Protein AF-A0AAE1BUC8-F1 (afdb_monomer)

Solvent-accessible surface area (backbone atoms only — not comparable to full-atom values): 13569 Å² total; per-residue (Å²): 136,86,86,88,78,87,93,82,83,80,96,72,78,77,72,65,65,61,61,54,61,55,56,51,60,57,50,59,60,53,58,65,65,61,69,76,76,76,84,82,84,85,85,81,91,79,94,72,100,60,81,55,69,64,56,48,54,49,51,48,52,53,46,51,54,52,49,53,50,54,49,47,56,50,49,57,51,50,52,52,52,49,54,50,50,50,52,49,54,69,72,42,77,70,52,66,65,56,50,48,52,53,50,51,52,50,51,48,52,51,52,48,53,53,49,52,50,50,52,56,50,49,54,54,48,52,56,50,52,52,54,52,52,54,50,50,53,53,46,54,52,50,49,52,54,63,75,49,67,87,52,88,71,51,76,65,56,53,49,50,56,51,48,54,53,49,52,54,50,52,59,64,54,42,56,63,51,50,54,56,47,59,74,70,50,90,71,82,76,53,100,88,55,74,75,82,84,70,73,70,85,71,58,74,69,71,72,38,91,64,43,68,61,54,61,60,62,67,79,106

Structure (mmCIF, N/CA/C/O backbone):
data_AF-A0AAE1BUC8-F1
#
_entry.id   AF-A0AAE1BUC8-F1
#
loop_
_atom_site.group_PDB
_atom_site.id
_atom_site.type_symbol
_atom_site.label_atom_id
_atom_site.label_alt_id
_atom_site.label_comp_id
_atom_site.label_asym_id
_atom_site.label_entity_id
_atom_site.label_seq_id
_atom_site.pdbx_PDB_ins_code
_atom_site.Cartn_x
_atom_site.Cartn_y
_atom_site.Cartn_z
_atom_site.occupancy
_atom_site.B_iso_or_equiv
_atom_site.auth_seq_id
_atom_site.auth_comp_id
_atom_site.auth_asym_id
_atom_site.auth_atom_id
_atom_site.pdbx_PDB_model_num
ATOM 1 N N . MET A 1 1 ? 17.955 25.504 19.860 1.00 40.91 1 MET A N 1
ATOM 2 C CA . MET A 1 1 ? 16.797 25.144 19.012 1.00 40.91 1 MET A CA 1
ATOM 3 C C . MET A 1 1 ? 16.832 26.000 17.751 1.00 40.91 1 MET A C 1
ATOM 5 O O . MET A 1 1 ? 16.567 27.192 17.862 1.00 40.91 1 MET A O 1
ATOM 9 N N . PRO A 1 2 ? 17.218 25.473 16.580 1.00 41.69 2 PRO A N 1
ATOM 10 C CA . PRO A 1 2 ? 17.136 26.228 15.336 1.00 41.69 2 PRO A CA 1
ATOM 11 C C . PRO A 1 2 ? 15.716 26.145 14.756 1.00 41.69 2 PRO A C 1
ATOM 13 O O . PRO A 1 2 ? 15.197 25.056 14.523 1.00 41.69 2 PRO A O 1
ATOM 16 N N . ARG A 1 3 ? 15.100 27.312 14.532 1.00 38.84 3 ARG A N 1
ATOM 17 C CA . ARG A 1 3 ? 13.850 27.494 13.777 1.00 38.84 3 ARG A CA 1
ATOM 18 C C . ARG A 1 3 ? 14.102 27.122 12.316 1.00 38.84 3 ARG A C 1
ATOM 20 O O . ARG A 1 3 ? 14.943 27.740 11.673 1.00 38.84 3 ARG A O 1
ATOM 27 N N . TRP A 1 4 ? 13.375 26.139 11.797 1.00 39.66 4 TRP A N 1
ATOM 28 C CA . TRP A 1 4 ? 13.292 25.882 10.361 1.00 39.66 4 TRP A CA 1
ATOM 29 C C . TRP A 1 4 ? 12.036 26.572 9.837 1.00 39.66 4 TRP A C 1
ATOM 31 O O . TRP A 1 4 ? 10.921 26.096 10.022 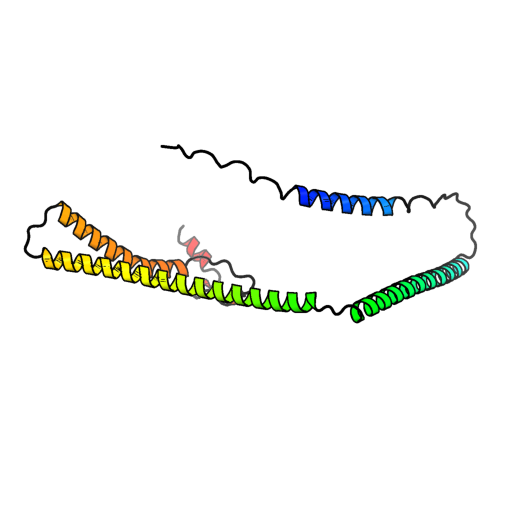1.00 39.66 4 TRP A O 1
ATOM 41 N N . SER A 1 5 ? 12.221 27.735 9.225 1.00 44.84 5 SER A N 1
ATOM 42 C CA . SER A 1 5 ? 11.195 28.419 8.444 1.00 44.84 5 SER A CA 1
ATOM 43 C C . SER A 1 5 ? 11.839 28.992 7.189 1.00 44.84 5 SER A C 1
ATOM 45 O O . SER A 1 5 ? 12.957 29.493 7.261 1.00 44.84 5 SER A O 1
ATOM 47 N N . SER A 1 6 ? 11.088 28.917 6.088 1.00 46.00 6 SER A N 1
ATOM 48 C CA . SER A 1 6 ? 11.308 29.506 4.760 1.00 46.00 6 SER A CA 1
ATOM 49 C C . SER A 1 6 ? 12.419 28.915 3.885 1.00 46.00 6 SER A C 1
ATOM 51 O O . SER A 1 6 ? 13.484 29.499 3.725 1.00 46.00 6 SER A O 1
ATOM 53 N N . LEU A 1 7 ? 12.080 27.829 3.190 1.00 42.09 7 LEU A N 1
ATOM 54 C CA . LEU A 1 7 ? 12.540 27.577 1.821 1.00 42.09 7 LEU A CA 1
ATOM 55 C C . LEU A 1 7 ? 11.320 27.216 0.973 1.00 42.09 7 LEU A C 1
ATOM 57 O O . LEU A 1 7 ? 11.039 26.053 0.710 1.00 42.09 7 LEU A O 1
ATOM 61 N N . TRP A 1 8 ? 10.556 28.235 0.591 1.00 44.81 8 TRP A N 1
ATOM 62 C CA . TRP A 1 8 ? 9.595 28.124 -0.500 1.00 44.81 8 TRP A CA 1
ATOM 63 C C . TRP A 1 8 ? 9.555 29.458 -1.230 1.00 44.81 8 TRP A C 1
ATOM 65 O O . TRP A 1 8 ? 8.716 30.307 -0.958 1.00 44.81 8 TRP A O 1
ATOM 75 N N . THR A 1 9 ? 10.510 29.655 -2.134 1.00 51.62 9 THR A N 1
ATOM 76 C CA . THR A 1 9 ? 10.363 30.604 -3.233 1.00 51.62 9 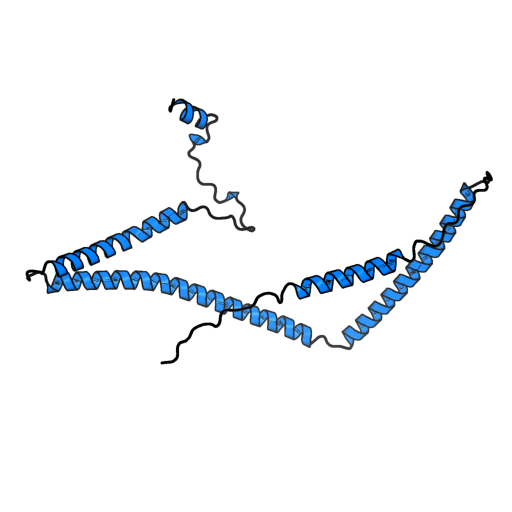THR A CA 1
ATOM 77 C C . THR A 1 9 ? 11.126 30.106 -4.457 1.00 51.62 9 THR A C 1
ATOM 79 O O . THR A 1 9 ? 12.336 29.906 -4.445 1.00 51.62 9 THR A O 1
ATOM 82 N N . ASN A 1 10 ? 10.355 29.998 -5.536 1.00 47.84 10 ASN A N 1
ATOM 83 C CA . ASN A 1 10 ? 10.761 30.233 -6.914 1.00 47.84 10 ASN A CA 1
ATOM 84 C C . ASN A 1 10 ? 11.437 29.098 -7.704 1.00 47.84 10 ASN A C 1
ATOM 86 O O . ASN A 1 10 ? 12.519 29.261 -8.258 1.00 47.84 10 ASN A O 1
ATOM 90 N N . SER A 1 11 ? 10.715 27.992 -7.890 1.00 44.81 11 SER A N 1
ATOM 91 C CA . SER A 1 11 ? 10.814 27.158 -9.100 1.00 44.81 11 SER A CA 1
ATOM 92 C C . SER A 1 11 ? 9.740 27.571 -10.115 1.00 44.81 11 SER A C 1
ATOM 94 O O . SER A 1 11 ? 8.934 26.767 -10.577 1.00 44.81 11 SER A O 1
ATOM 96 N N . GLY A 1 12 ? 9.696 28.864 -10.432 1.00 45.84 12 GLY A N 1
ATOM 97 C CA . GLY A 1 12 ? 8.870 29.416 -11.493 1.00 45.84 12 GLY A CA 1
ATOM 98 C C . GLY A 1 12 ? 9.753 29.827 -12.662 1.00 45.84 12 GLY A C 1
ATOM 99 O O . GLY A 1 12 ? 10.593 30.705 -12.516 1.00 45.84 12 GLY A O 1
ATOM 100 N N . ASN A 1 13 ? 9.494 29.241 -13.827 1.00 51.69 13 ASN A N 1
ATOM 101 C CA . ASN A 1 13 ? 9.875 29.767 -15.138 1.00 51.69 13 ASN A CA 1
ATOM 102 C C . ASN A 1 13 ? 11.242 29.384 -15.746 1.00 51.69 13 ASN A C 1
ATOM 104 O O . ASN A 1 13 ? 12.051 30.230 -16.109 1.00 51.69 13 ASN A O 1
ATOM 108 N N . VAL A 1 14 ? 11.450 28.084 -15.990 1.00 48.53 14 VAL A N 1
ATOM 109 C CA . VAL A 1 14 ? 12.435 27.600 -16.991 1.00 48.53 14 VAL A CA 1
ATOM 110 C C . VAL A 1 14 ? 11.752 27.114 -18.285 1.00 48.53 14 VAL A C 1
ATOM 112 O O . VAL A 1 14 ? 12.404 26.924 -19.308 1.00 48.53 14 VAL A O 1
ATOM 115 N N . PHE A 1 15 ? 10.421 26.983 -18.298 1.00 37.78 15 PHE A N 1
ATOM 116 C CA . PHE A 1 15 ? 9.688 26.435 -19.447 1.00 37.78 15 PHE A CA 1
ATOM 117 C C . PHE A 1 15 ? 9.291 27.480 -20.508 1.00 37.78 15 PHE A C 1
ATOM 119 O O . PHE A 1 15 ? 9.023 27.127 -21.655 1.00 37.78 15 PHE A O 1
ATOM 126 N N . GLU A 1 16 ? 9.317 28.774 -20.177 1.00 40.94 16 GLU A N 1
ATOM 127 C CA . GLU A 1 16 ? 8.886 29.841 -21.094 1.00 40.94 16 GLU A CA 1
ATOM 128 C C . GLU A 1 16 ? 10.012 30.342 -22.025 1.00 40.94 16 GLU A C 1
ATOM 130 O O . GLU A 1 16 ? 9.757 30.808 -23.137 1.00 40.94 16 GLU A O 1
ATOM 135 N N . VAL A 1 17 ? 11.281 30.132 -21.651 1.00 47.66 17 VAL A N 1
ATOM 136 C CA . VAL A 1 17 ? 12.454 30.512 -22.469 1.00 47.66 17 VAL A CA 1
ATOM 137 C C . VAL A 1 17 ? 12.662 29.552 -23.657 1.00 47.66 17 VAL A C 1
ATOM 139 O O . VAL A 1 17 ? 13.183 29.942 -24.704 1.00 47.66 17 VAL A O 1
ATOM 142 N N . GLY A 1 18 ? 12.192 28.303 -23.546 1.00 42.22 18 GLY A N 1
ATOM 143 C CA . GLY A 1 18 ? 12.296 27.297 -24.611 1.00 42.22 18 GLY A CA 1
ATOM 144 C C . GLY A 1 18 ? 11.356 27.550 -25.795 1.00 42.22 18 GLY A C 1
ATOM 145 O O . GLY A 1 18 ? 11.743 27.354 -26.949 1.00 42.22 18 GLY A O 1
ATOM 146 N N . MET A 1 19 ? 10.144 28.054 -25.538 1.00 44.78 19 MET A N 1
ATOM 147 C CA . MET A 1 19 ? 9.162 28.329 -26.596 1.00 44.78 19 MET A CA 1
ATOM 148 C C . MET A 1 19 ? 9.423 29.631 -27.364 1.00 44.78 19 MET A C 1
ATOM 150 O O . MET A 1 19 ? 8.993 29.749 -28.515 1.00 44.78 19 MET A O 1
ATOM 154 N N . MET A 1 20 ? 10.151 30.594 -26.789 1.00 47.34 20 MET A N 1
ATOM 155 C CA . MET A 1 20 ? 10.514 31.822 -27.509 1.00 47.34 20 MET A CA 1
ATOM 156 C C . MET A 1 20 ? 11.634 31.602 -28.538 1.00 47.34 20 MET A C 1
ATOM 158 O O . MET A 1 20 ? 11.593 32.186 -29.619 1.00 47.34 20 MET A O 1
ATOM 162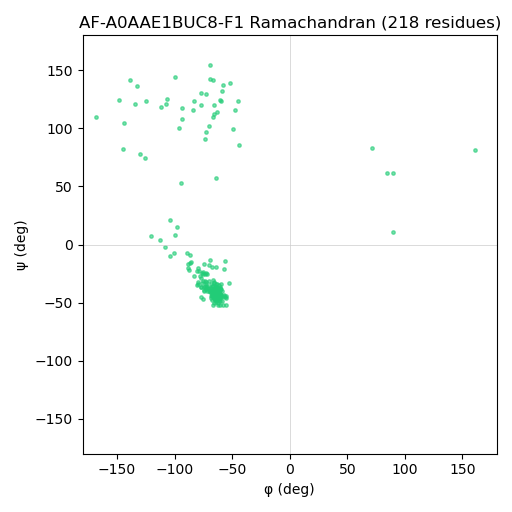 N N . ARG A 1 21 ? 12.558 30.664 -28.295 1.00 51.31 21 ARG A N 1
ATOM 163 C CA . ARG A 1 21 ? 13.672 30.363 -29.216 1.00 51.31 21 ARG A CA 1
ATOM 164 C C . ARG A 1 21 ? 13.263 29.627 -30.496 1.00 51.31 21 ARG A C 1
ATOM 166 O O . ARG A 1 21 ? 13.942 29.746 -31.514 1.00 51.31 21 ARG A O 1
ATOM 173 N N . GLN A 1 22 ? 12.141 28.904 -30.485 1.00 48.97 22 GLN A N 1
ATOM 174 C CA . GLN A 1 22 ? 11.623 28.252 -31.696 1.00 48.97 22 GLN A CA 1
ATOM 175 C C . GLN A 1 22 ? 10.793 29.196 -32.581 1.00 48.97 22 GLN A C 1
ATOM 177 O O . GLN A 1 22 ? 10.777 29.041 -33.804 1.00 48.97 22 GLN A O 1
ATOM 182 N N . LYS A 1 23 ? 10.162 30.224 -31.997 1.00 48.75 23 LYS A N 1
ATOM 183 C CA . LYS A 1 23 ? 9.401 31.231 -32.757 1.00 48.75 23 LYS A CA 1
ATOM 184 C C . LYS A 1 23 ? 10.313 32.196 -33.524 1.00 48.75 23 LYS A C 1
ATOM 186 O O . LYS A 1 23 ? 9.952 32.609 -34.625 1.00 48.75 23 LYS A O 1
ATOM 191 N N . GLU A 1 24 ? 11.509 32.492 -33.015 1.00 49.09 24 GLU A N 1
ATOM 192 C CA . GLU A 1 24 ? 12.494 33.332 -33.718 1.00 49.09 24 GLU A CA 1
ATOM 193 C C . GLU A 1 24 ? 13.133 32.614 -34.919 1.00 49.09 24 GLU A C 1
ATOM 195 O O . GLU A 1 24 ? 13.226 33.192 -36.004 1.00 49.09 24 GLU A O 1
ATOM 200 N N . ALA A 1 25 ? 13.455 31.321 -34.797 1.00 52.25 25 ALA A N 1
ATOM 201 C CA . ALA A 1 25 ? 14.013 30.533 -35.901 1.00 52.25 25 ALA A CA 1
ATOM 202 C C . ALA A 1 25 ? 13.021 30.337 -37.068 1.00 52.25 25 ALA A C 1
ATOM 204 O O . ALA A 1 25 ? 13.418 30.329 -38.236 1.00 52.25 25 ALA A O 1
ATOM 205 N N . ALA A 1 26 ? 11.719 30.236 -36.777 1.00 53.34 26 ALA A N 1
ATOM 206 C CA . ALA A 1 26 ? 10.674 30.176 -37.801 1.00 53.34 26 ALA A CA 1
ATOM 207 C C . ALA A 1 26 ? 10.426 31.534 -38.492 1.00 53.34 26 ALA A C 1
ATOM 209 O O . ALA A 1 26 ? 9.986 31.567 -39.644 1.00 53.34 26 ALA A O 1
ATOM 210 N N . LYS A 1 27 ? 10.730 32.656 -37.821 1.00 50.62 27 LYS A N 1
ATOM 211 C CA . LYS A 1 27 ? 10.557 34.012 -38.367 1.00 50.62 27 LYS A CA 1
ATOM 212 C C . LYS A 1 27 ? 11.707 34.414 -39.299 1.00 50.62 27 LYS A C 1
ATOM 214 O O . LYS A 1 27 ? 11.451 35.025 -40.331 1.00 50.62 27 LYS A O 1
ATOM 219 N N . VAL A 1 28 ? 12.933 33.965 -39.010 1.00 51.88 28 VAL A N 1
ATOM 220 C CA . VAL A 1 28 ? 14.117 34.176 -39.871 1.00 51.88 28 VAL A CA 1
ATOM 221 C C . VAL A 1 28 ? 14.046 33.367 -41.176 1.00 51.88 28 VAL A C 1
ATOM 223 O O . VAL A 1 28 ? 14.506 33.831 -42.217 1.00 51.88 28 VAL A O 1
ATOM 226 N N . LYS A 1 29 ? 13.410 32.185 -41.173 1.00 47.44 29 LYS A N 1
ATOM 227 C CA . LYS A 1 29 ? 13.236 31.388 -42.403 1.00 47.44 29 LYS A CA 1
ATOM 228 C C . LYS A 1 29 ? 12.132 31.913 -43.329 1.00 47.44 29 LYS A C 1
ATOM 230 O O . LYS A 1 29 ? 12.263 31.755 -44.535 1.00 47.44 29 LYS A O 1
ATOM 235 N N . LYS A 1 30 ? 11.089 32.566 -42.797 1.00 47.94 30 LYS A N 1
ATOM 236 C CA . LYS A 1 30 ? 10.025 33.191 -43.612 1.00 47.94 30 LYS A CA 1
ATOM 237 C C . LYS A 1 30 ? 10.462 34.517 -44.245 1.00 47.94 30 LYS A C 1
ATOM 239 O O . LYS A 1 30 ? 10.139 34.755 -45.403 1.00 47.94 30 LYS A O 1
ATOM 244 N N . SER A 1 31 ? 11.266 35.327 -43.551 1.00 47.09 31 SER A N 1
ATOM 245 C CA . SER A 1 31 ? 11.726 36.617 -44.090 1.00 47.09 31 SER A CA 1
ATOM 246 C C . SER A 1 31 ? 12.760 36.488 -45.214 1.00 47.09 31 SER A C 1
ATOM 248 O O . SER A 1 31 ? 12.841 37.367 -46.066 1.00 47.09 31 SER A O 1
ATOM 250 N N . SER A 1 32 ? 13.527 35.394 -45.271 1.00 42.81 32 SER A N 1
ATOM 251 C CA . SER A 1 32 ? 14.525 35.198 -46.333 1.00 42.81 32 SER A CA 1
ATOM 252 C C . SER A 1 32 ? 13.908 34.756 -47.669 1.00 42.81 32 SER A C 1
ATOM 254 O O . SER A 1 32 ? 14.455 35.076 -48.722 1.00 42.81 32 SER A O 1
ATOM 256 N N . THR A 1 33 ? 12.751 34.082 -47.658 1.00 44.28 33 THR A N 1
ATOM 257 C CA . THR A 1 33 ? 12.065 33.637 -48.889 1.00 44.28 33 THR A CA 1
ATOM 258 C C . THR A 1 33 ? 11.110 34.689 -49.469 1.00 44.28 33 THR A C 1
ATOM 260 O O . THR A 1 33 ? 10.798 34.636 -50.657 1.00 44.28 33 THR A O 1
ATOM 263 N N . GLU A 1 34 ? 10.668 35.666 -48.669 1.00 41.28 34 GLU A N 1
ATOM 264 C CA . GLU A 1 34 ? 9.766 36.744 -49.113 1.00 41.28 34 GLU A CA 1
ATOM 265 C C . GLU A 1 34 ? 10.477 37.884 -49.863 1.00 41.28 34 GLU A C 1
ATOM 267 O O . GLU A 1 34 ? 9.853 38.558 -50.681 1.00 41.28 34 GLU A O 1
ATOM 272 N N . VAL A 1 35 ? 11.785 38.079 -49.659 1.00 45.09 35 VAL A N 1
ATOM 273 C CA . VAL A 1 35 ? 12.531 39.195 -50.277 1.00 45.09 35 VAL A CA 1
ATOM 274 C C . VAL A 1 35 ? 12.913 38.922 -51.742 1.00 45.09 35 VAL A C 1
ATOM 276 O O . VAL A 1 35 ? 13.113 39.858 -52.510 1.00 45.09 35 VAL A O 1
ATOM 279 N N . VAL A 1 36 ? 12.933 37.663 -52.189 1.00 46.22 36 VAL A N 1
ATOM 280 C CA . VAL A 1 36 ? 13.389 37.305 -53.552 1.00 46.22 36 VAL A CA 1
ATOM 281 C C . VAL A 1 36 ? 12.260 37.328 -54.601 1.00 46.22 36 VAL A C 1
ATOM 283 O O . VAL A 1 36 ? 12.525 37.263 -55.796 1.00 46.22 36 VAL A O 1
ATOM 286 N N . LYS A 1 37 ? 10.992 37.503 -54.203 1.00 41.47 37 LYS A N 1
ATOM 287 C CA . LYS A 1 37 ? 9.839 37.467 -55.130 1.00 41.47 37 LYS A CA 1
ATOM 288 C C . LYS A 1 37 ? 9.284 38.827 -55.573 1.00 41.47 37 LYS A C 1
ATOM 290 O O . LYS A 1 37 ? 8.244 38.848 -56.223 1.00 41.47 37 LYS A O 1
ATOM 295 N N . LYS A 1 38 ? 9.942 39.953 -55.262 1.00 44.59 38 LYS A N 1
ATOM 296 C CA . LYS A 1 38 ? 9.380 41.295 -55.537 1.00 44.59 38 LYS A CA 1
ATOM 297 C C . LYS A 1 38 ? 10.089 42.154 -56.587 1.00 44.59 38 LYS A C 1
ATOM 299 O O . LYS A 1 38 ? 9.620 43.255 -56.841 1.00 44.59 38 LYS A O 1
ATOM 304 N N . ASN A 1 39 ? 11.122 41.644 -57.256 1.00 43.12 39 ASN A N 1
ATOM 305 C CA . ASN A 1 39 ? 11.797 42.364 -58.340 1.00 43.12 39 ASN A CA 1
ATOM 306 C C . ASN A 1 39 ? 11.839 41.524 -59.619 1.00 43.12 39 ASN A C 1
ATOM 308 O O . ASN A 1 39 ? 12.882 40.985 -59.945 1.00 43.12 39 ASN A O 1
ATOM 312 N N . ILE A 1 40 ? 10.708 41.407 -60.307 1.00 43.88 40 ILE A N 1
ATOM 313 C CA . ILE A 1 40 ? 10.558 41.261 -61.766 1.00 43.88 40 ILE A CA 1
ATOM 314 C C . ILE A 1 40 ? 9.058 41.469 -61.980 1.00 43.88 40 ILE A C 1
ATOM 316 O O . ILE A 1 40 ? 8.295 40.646 -61.496 1.00 43.88 40 ILE A O 1
ATOM 320 N N . MET A 1 41 ? 8.664 42.590 -62.592 1.00 31.11 41 MET A N 1
ATOM 321 C CA . MET A 1 41 ? 7.449 42.835 -63.399 1.00 31.11 41 MET A CA 1
ATOM 322 C C . MET A 1 41 ? 7.224 44.354 -63.457 1.00 31.11 41 MET A C 1
ATOM 324 O O . MET A 1 41 ? 6.469 44.928 -62.679 1.00 31.11 41 MET A O 1
ATOM 328 N N . GLY A 1 42 ? 7.961 45.006 -64.359 1.00 33.09 42 GLY A N 1
ATOM 329 C CA . GLY A 1 42 ? 7.506 46.246 -64.971 1.00 33.09 42 GLY A CA 1
ATOM 330 C C . GLY A 1 42 ? 6.601 45.857 -66.132 1.00 33.09 42 GLY A C 1
ATOM 331 O O . GLY A 1 42 ? 7.054 45.188 -67.060 1.00 33.09 42 GLY A O 1
ATOM 332 N N . GLU A 1 43 ? 5.329 46.218 -66.040 1.00 32.25 43 GLU A N 1
ATOM 333 C CA . GLU A 1 43 ? 4.417 46.236 -67.175 1.00 32.25 43 GLU A CA 1
ATOM 334 C C . GLU A 1 43 ? 4.439 47.654 -67.738 1.00 32.25 43 GLU A C 1
ATOM 336 O O . GLU A 1 43 ? 4.054 48.596 -67.049 1.00 32.25 43 GLU A O 1
ATOM 341 N N . ASP A 1 44 ? 4.873 47.798 -68.989 1.00 26.08 44 ASP A N 1
ATOM 342 C CA . ASP A 1 44 ? 4.308 48.828 -69.847 1.00 26.08 44 ASP A CA 1
ATOM 343 C C . ASP A 1 44 ? 3.794 48.159 -71.120 1.00 26.08 44 ASP A C 1
ATOM 345 O O . ASP A 1 44 ? 4.467 47.369 -71.788 1.00 26.08 44 ASP A O 1
ATOM 349 N N . SER A 1 45 ? 2.513 48.403 -71.343 1.00 37.38 45 SER A N 1
ATOM 350 C CA . SER A 1 45 ? 1.626 47.720 -72.267 1.00 37.38 45 SER A CA 1
ATOM 351 C C . SER A 1 45 ? 1.879 48.186 -73.695 1.00 37.38 45 SER A C 1
ATOM 353 O O . SER A 1 45 ? 1.872 49.380 -73.989 1.00 37.38 45 SER A O 1
ATOM 355 N N . SER A 1 46 ? 2.051 47.247 -74.623 1.00 33.84 46 SER A N 1
ATOM 356 C CA . SER A 1 46 ? 1.905 47.516 -76.053 1.00 33.84 46 SER A CA 1
ATOM 357 C C . SER A 1 46 ? 1.280 46.306 -76.735 1.00 33.84 46 SER A C 1
ATOM 359 O O . SER A 1 46 ? 1.878 45.249 -76.917 1.00 33.84 46 SER A O 1
ATOM 361 N N . LYS A 1 47 ? 0.002 46.497 -77.043 1.00 44.62 47 LYS A N 1
ATOM 362 C CA . LYS A 1 47 ? -0.948 45.578 -77.658 1.00 44.62 47 LYS A CA 1
ATOM 363 C C . LYS A 1 47 ? -0.501 45.268 -79.091 1.00 44.62 47 LYS A C 1
ATOM 365 O O . LYS A 1 47 ? -0.541 46.149 -79.943 1.00 44.62 47 LYS A O 1
ATOM 370 N N . SER A 1 48 ? -0.096 44.028 -79.364 1.00 37.47 48 SER A N 1
ATOM 371 C CA . SER A 1 48 ? -0.022 43.516 -80.735 1.00 37.47 48 SER A CA 1
ATOM 372 C C . SER A 1 48 ? -0.632 42.121 -80.793 1.00 37.47 48 SER A C 1
ATOM 374 O O . SER A 1 48 ? -0.250 41.213 -80.057 1.00 37.47 48 SER A O 1
ATOM 376 N N . GLU A 1 49 ? -1.660 41.996 -81.625 1.00 49.78 49 GLU A N 1
ATOM 377 C CA . GLU A 1 49 ? -2.316 40.740 -81.951 1.00 49.78 49 GLU A CA 1
ATOM 378 C C . GLU A 1 49 ? -1.367 39.942 -82.847 1.00 49.78 49 GLU A C 1
ATOM 380 O O . GLU A 1 49 ? -1.266 40.179 -84.048 1.00 49.78 49 GLU A O 1
ATOM 385 N N . PHE A 1 50 ? -0.606 39.034 -82.244 1.00 46.66 50 PHE A N 1
ATOM 386 C CA . PHE A 1 50 ? 0.245 38.099 -82.966 1.00 46.66 50 PHE A CA 1
ATOM 387 C C . PHE A 1 50 ? 0.034 36.701 -82.397 1.00 46.66 50 PHE A C 1
ATOM 389 O O . PHE A 1 50 ? -0.066 36.540 -81.183 1.00 46.66 50 PHE A O 1
ATOM 396 N N . ASP A 1 51 ? -0.076 35.722 -83.293 1.00 59.00 51 ASP A N 1
ATOM 397 C CA . ASP A 1 51 ? -0.490 34.330 -83.085 1.00 59.00 51 ASP A CA 1
ATOM 398 C C . ASP A 1 51 ? 0.153 33.672 -81.842 1.00 59.00 51 ASP A C 1
ATOM 400 O O . ASP A 1 51 ? 1.218 33.047 -81.880 1.00 59.00 51 ASP A O 1
ATOM 404 N N . GLY A 1 52 ? -0.493 33.878 -80.689 1.00 50.91 52 GLY A N 1
ATOM 405 C CA . GLY A 1 52 ? 0.067 33.601 -79.365 1.00 50.91 52 GLY A CA 1
ATOM 406 C C . GLY A 1 52 ? 0.128 32.116 -79.026 1.00 50.91 52 GLY A C 1
ATOM 407 O O . GLY A 1 52 ? 0.885 31.717 -78.146 1.00 50.91 52 GLY A O 1
ATOM 408 N N . SER A 1 53 ? -0.612 31.284 -79.759 1.00 56.94 53 SER A N 1
ATOM 409 C CA . SER A 1 53 ? -0.705 29.840 -79.535 1.00 56.94 53 SER A CA 1
ATOM 410 C C . SER A 1 53 ? 0.633 29.123 -79.779 1.00 56.94 53 SER A C 1
ATOM 412 O O . SER A 1 53 ? 1.065 28.299 -78.973 1.00 56.94 53 SER A O 1
ATOM 414 N N . LYS A 1 54 ? 1.351 29.503 -80.844 1.00 55.56 54 LYS A N 1
ATOM 415 C CA . LYS A 1 54 ? 2.621 28.886 -81.256 1.00 55.56 54 LYS A CA 1
ATOM 416 C C . LYS A 1 54 ? 3.822 29.377 -80.442 1.00 55.56 54 LYS A C 1
ATOM 418 O O . LYS A 1 54 ? 4.758 28.615 -80.204 1.00 55.56 54 LYS A O 1
ATOM 423 N N . LEU A 1 55 ? 3.797 30.632 -79.989 1.00 56.03 55 LEU A N 1
ATOM 424 C CA . LEU A 1 55 ? 4.823 31.188 -79.100 1.00 56.03 55 LEU A CA 1
ATOM 425 C C . LEU A 1 55 ? 4.650 30.718 -77.651 1.00 56.03 55 LEU A C 1
ATOM 427 O O . LEU A 1 55 ? 5.655 30.427 -77.008 1.00 56.03 55 LEU A O 1
ATOM 431 N N . LEU A 1 56 ? 3.413 30.573 -77.157 1.00 56.34 56 LEU A N 1
ATOM 432 C CA . LEU A 1 56 ? 3.147 29.961 -75.852 1.00 56.34 56 LEU A CA 1
ATOM 433 C C . LEU A 1 56 ? 3.553 28.488 -75.848 1.00 56.34 56 LEU A C 1
ATOM 435 O O . LEU A 1 56 ? 4.304 28.114 -74.964 1.00 56.34 56 LEU A O 1
ATOM 439 N N . ALA A 1 57 ? 3.189 27.696 -76.864 1.00 60.22 57 ALA A N 1
ATOM 440 C CA . ALA A 1 57 ? 3.594 26.288 -76.955 1.00 60.22 57 ALA A CA 1
ATOM 441 C C . ALA A 1 57 ? 5.122 26.095 -77.024 1.00 60.22 57 ALA A C 1
ATOM 443 O O . ALA A 1 57 ? 5.663 25.158 -76.443 1.00 60.22 57 ALA A O 1
ATOM 444 N N . ARG A 1 58 ? 5.843 26.991 -77.713 1.00 57.34 58 ARG A N 1
ATOM 445 C CA . ARG A 1 58 ? 7.313 26.961 -77.753 1.00 57.34 58 ARG A CA 1
ATOM 446 C C . ARG A 1 58 ? 7.937 27.419 -76.436 1.00 57.34 58 ARG A C 1
ATOM 448 O O . ARG A 1 58 ? 8.930 26.840 -76.021 1.00 57.34 58 ARG A O 1
ATOM 455 N N . ARG A 1 59 ? 7.362 28.426 -75.773 1.00 59.16 59 ARG A N 1
ATOM 456 C CA . ARG A 1 59 ? 7.835 28.930 -74.475 1.00 59.16 59 ARG A CA 1
ATOM 457 C C . ARG A 1 59 ? 7.534 27.956 -73.337 1.00 59.16 59 ARG A C 1
ATOM 459 O O . ARG A 1 59 ? 8.365 27.831 -72.450 1.00 59.16 59 ARG A O 1
ATOM 466 N N . THR A 1 60 ? 6.399 27.257 -73.373 1.00 60.22 60 THR A N 1
ATOM 467 C CA . THR A 1 60 ? 6.092 26.163 -72.444 1.00 60.22 60 THR A CA 1
ATOM 468 C C . THR A 1 60 ? 7.007 24.981 -72.716 1.00 60.22 60 THR A C 1
ATOM 470 O O . THR A 1 60 ? 7.629 24.522 -71.782 1.00 60.22 60 THR A O 1
ATOM 473 N N . ALA A 1 61 ? 7.237 24.586 -73.975 1.00 61.59 61 ALA A N 1
ATOM 474 C CA . ALA A 1 61 ? 8.181 23.509 -74.290 1.00 61.59 61 ALA A CA 1
ATOM 475 C C . ALA A 1 61 ? 9.643 23.831 -73.901 1.00 61.59 61 ALA A C 1
ATOM 477 O O . ALA A 1 61 ? 10.354 22.951 -73.423 1.00 61.59 61 ALA A O 1
ATOM 478 N N . ASP A 1 62 ? 10.105 25.078 -74.072 1.00 64.00 62 ASP A N 1
ATOM 479 C CA . ASP A 1 62 ? 11.422 25.515 -73.575 1.00 64.00 62 ASP A CA 1
ATOM 480 C C . ASP A 1 62 ? 11.462 25.579 -72.038 1.00 64.00 62 ASP A C 1
ATOM 482 O O . ASP A 1 62 ? 12.470 25.211 -71.438 1.00 64.00 62 ASP A O 1
ATOM 486 N N . SER A 1 63 ? 10.371 26.002 -71.389 1.00 67.31 63 SER A N 1
ATOM 487 C CA . SER A 1 63 ? 10.245 26.000 -69.924 1.00 67.31 63 SER A CA 1
ATOM 488 C C . SER A 1 63 ? 10.239 24.578 -69.366 1.00 67.31 63 SER A C 1
ATOM 490 O O . SER A 1 63 ? 10.958 24.299 -68.413 1.00 67.31 63 SER A O 1
ATOM 492 N N . ASP A 1 64 ? 9.521 23.657 -70.004 1.00 70.56 64 ASP A N 1
ATOM 493 C CA . ASP A 1 64 ? 9.444 22.243 -69.639 1.00 70.56 64 ASP A CA 1
ATOM 494 C C . ASP A 1 64 ? 10.818 21.568 -69.816 1.00 70.56 64 ASP A C 1
ATOM 496 O O . ASP A 1 64 ? 11.258 20.781 -68.975 1.00 70.56 64 ASP A O 1
ATOM 500 N N . ASN A 1 65 ? 11.576 21.936 -70.856 1.00 75.38 65 ASN A N 1
ATOM 501 C CA . ASN A 1 65 ? 12.961 21.488 -71.038 1.00 75.38 65 ASN A CA 1
ATOM 502 C C . ASN A 1 65 ? 13.916 22.047 -69.963 1.00 75.38 65 ASN A C 1
ATOM 504 O O . ASN A 1 65 ? 14.832 21.352 -69.526 1.00 75.38 65 ASN A O 1
ATOM 508 N N . GLN A 1 66 ? 13.709 23.281 -69.500 1.00 76.88 66 GLN A N 1
ATOM 509 C CA . GLN A 1 66 ? 14.503 23.870 -68.414 1.00 76.88 66 GLN A CA 1
ATOM 510 C C . GLN A 1 66 ? 14.133 23.294 -67.041 1.00 76.88 66 GLN A C 1
ATOM 512 O O . GLN A 1 66 ? 15.002 23.085 -66.193 1.00 76.88 66 GLN A O 1
ATOM 517 N N . GLU A 1 67 ? 12.855 23.011 -66.808 1.00 77.31 67 GLU A N 1
ATOM 518 C CA . GLU A 1 67 ? 12.372 22.381 -65.582 1.00 77.31 67 GLU A CA 1
ATOM 519 C C . GLU A 1 67 ? 12.831 20.927 -65.485 1.00 77.31 67 GLU A C 1
ATOM 521 O O . GLU A 1 67 ? 13.302 20.505 -64.431 1.00 77.31 67 GLU A O 1
ATOM 526 N N . THR A 1 68 ? 12.807 20.181 -66.591 1.00 81.38 68 THR A N 1
ATOM 527 C CA . THR A 1 68 ? 13.343 18.811 -66.629 1.00 81.38 68 THR A CA 1
ATOM 528 C C . THR A 1 68 ? 14.851 18.767 -66.382 1.00 81.38 68 THR A C 1
ATOM 530 O O . THR A 1 68 ? 15.315 17.871 -65.679 1.00 81.38 68 THR A O 1
ATOM 533 N N . GLN A 1 69 ? 15.621 19.744 -66.876 1.00 83.44 69 GLN A N 1
ATOM 534 C CA . GLN A 1 69 ? 17.047 19.876 -66.544 1.00 83.44 69 GLN A CA 1
ATOM 535 C C . GLN A 1 69 ? 17.264 20.173 -65.055 1.00 83.44 69 GLN A C 1
ATOM 537 O O . GLN A 1 69 ? 18.042 19.485 -64.403 1.00 83.44 69 GLN A O 1
ATOM 542 N N . ARG A 1 70 ? 16.509 21.114 -64.475 1.00 88.38 70 ARG A N 1
ATOM 543 C CA . ARG A 1 70 ? 16.589 21.412 -63.033 1.00 88.38 70 ARG A CA 1
ATOM 544 C C . ARG A 1 70 ? 16.233 20.218 -62.150 1.00 88.38 70 ARG A C 1
ATOM 546 O O . ARG A 1 70 ? 16.836 20.038 -61.096 1.00 88.38 70 ARG A O 1
ATOM 553 N N . LEU A 1 71 ? 15.239 19.427 -62.553 1.00 87.06 71 LEU A N 1
ATOM 554 C CA . LEU A 1 71 ? 14.850 18.220 -61.827 1.00 87.06 71 LEU A CA 1
ATOM 555 C C . LEU A 1 71 ? 15.947 17.155 -61.878 1.00 87.06 71 LEU A C 1
ATOM 557 O O . LEU A 1 71 ? 16.188 16.510 -60.862 1.00 87.06 71 LEU A O 1
ATOM 561 N N . ARG A 1 72 ? 16.644 17.011 -63.012 1.00 90.12 72 ARG A N 1
ATOM 562 C CA . ARG A 1 72 ? 17.807 16.119 -63.117 1.00 90.12 72 ARG A CA 1
ATOM 563 C C . ARG A 1 72 ? 18.946 16.568 -62.213 1.00 90.12 72 ARG A C 1
ATOM 565 O O . ARG A 1 72 ? 19.445 15.750 -61.455 1.00 90.12 72 ARG A O 1
ATOM 572 N N . ASP A 1 73 ? 19.272 17.857 -62.193 1.00 92.06 73 ASP A N 1
ATOM 573 C CA . ASP A 1 73 ? 20.326 18.379 -61.314 1.00 92.06 73 ASP A CA 1
ATOM 574 C C . ASP A 1 73 ? 20.011 18.140 -59.822 1.00 92.06 73 ASP A C 1
ATOM 576 O O . ASP A 1 73 ? 20.897 17.826 -59.025 1.00 92.06 73 ASP A O 1
ATOM 580 N N . LEU A 1 74 ? 18.737 18.268 -59.422 1.00 90.38 74 LEU A N 1
ATOM 581 C CA . LEU A 1 74 ? 18.284 17.949 -58.063 1.00 90.38 74 LEU A CA 1
ATOM 582 C C . LEU A 1 74 ? 18.406 16.453 -57.761 1.00 90.38 74 LEU A C 1
ATOM 584 O O . LEU A 1 74 ? 18.929 16.096 -56.707 1.00 90.38 74 LEU A O 1
ATOM 588 N N . GLN A 1 75 ? 17.970 15.601 -58.691 1.00 92.06 75 GLN A N 1
ATOM 589 C CA . GLN A 1 75 ? 18.071 14.146 -58.565 1.00 92.06 75 GLN A CA 1
ATOM 590 C C . GLN A 1 75 ? 19.529 13.697 -58.453 1.00 92.06 75 GLN A C 1
ATOM 592 O O . GLN A 1 75 ? 19.867 12.978 -57.521 1.00 92.06 75 GLN A O 1
ATOM 597 N N . GLU A 1 76 ? 20.417 14.188 -59.317 1.00 93.06 76 GLU A N 1
ATOM 598 C CA . GLU A 1 76 ? 21.848 13.867 -59.281 1.00 93.06 76 GLU A CA 1
ATOM 599 C C . GLU A 1 76 ? 22.498 14.295 -57.958 1.00 93.06 76 GLU A C 1
ATOM 601 O O . GLU A 1 76 ? 23.335 13.579 -57.397 1.00 93.06 76 GLU A O 1
ATOM 606 N N . ARG A 1 77 ? 22.088 15.447 -57.412 1.00 94.94 77 ARG A N 1
ATOM 607 C CA . ARG A 1 77 ? 22.569 15.919 -56.112 1.00 94.94 77 ARG A CA 1
ATOM 608 C C . ARG A 1 77 ? 22.080 15.038 -54.966 1.00 94.94 77 ARG A C 1
ATOM 610 O O . ARG A 1 77 ? 22.867 14.721 -54.069 1.00 94.94 77 ARG A O 1
ATOM 617 N N . ASP A 1 78 ? 20.805 14.670 -54.981 1.00 94.06 78 ASP A N 1
ATOM 618 C CA . ASP A 1 78 ? 20.208 13.834 -53.945 1.00 94.06 78 ASP A CA 1
ATOM 619 C C . ASP A 1 78 ? 20.807 12.417 -54.000 1.00 94.06 78 ASP A C 1
ATOM 621 O O . ASP A 1 78 ? 21.282 11.932 -52.971 1.00 94.06 78 ASP A O 1
ATOM 625 N N . GLU A 1 79 ? 20.967 11.830 -55.191 1.00 94.50 79 GLU A N 1
ATOM 626 C CA . GLU A 1 79 ? 21.663 10.554 -55.413 1.00 94.50 79 GLU A CA 1
ATOM 627 C C . GLU A 1 79 ? 23.110 10.580 -54.907 1.00 94.50 79 GLU A C 1
ATOM 629 O O . GLU A 1 79 ? 23.583 9.635 -54.268 1.00 94.50 79 GLU A O 1
ATOM 634 N N . TYR A 1 80 ? 23.842 11.667 -55.168 1.00 93.81 80 TYR A N 1
ATOM 635 C CA . TYR A 1 80 ? 25.202 11.824 -54.662 1.00 93.81 80 TYR A CA 1
ATOM 636 C C . TYR A 1 80 ? 25.232 11.895 -53.129 1.00 93.81 80 TYR A C 1
ATOM 638 O O . TYR A 1 80 ? 26.096 11.284 -52.491 1.00 93.81 80 TYR A O 1
ATOM 646 N N . SER A 1 81 ? 24.269 12.600 -52.527 1.00 94.06 81 SER A N 1
ATOM 647 C CA . SER A 1 81 ? 24.142 12.696 -51.072 1.00 94.06 81 SER A CA 1
ATOM 648 C C . SER A 1 81 ? 23.799 11.347 -50.432 1.00 94.06 81 SER A C 1
ATOM 650 O O . SER A 1 81 ? 24.363 11.002 -49.392 1.00 94.06 81 SER A O 1
ATOM 652 N N . GLU A 1 82 ? 22.943 10.552 -51.076 1.00 93.19 82 GLU A N 1
ATOM 653 C CA . GLU A 1 82 ? 22.578 9.211 -50.627 1.00 93.19 82 GLU A CA 1
ATOM 654 C C . GLU A 1 82 ? 23.763 8.254 -50.714 1.00 93.19 82 GLU A C 1
ATOM 656 O O . GLU A 1 82 ? 24.046 7.566 -49.738 1.00 93.19 82 GLU A O 1
ATOM 661 N N . ARG A 1 83 ? 24.528 8.268 -51.815 1.00 93.00 83 ARG A N 1
ATOM 662 C CA . ARG A 1 83 ? 25.756 7.460 -51.943 1.00 93.00 83 ARG A CA 1
ATOM 663 C C . ARG A 1 83 ? 26.795 7.815 -50.884 1.00 93.00 83 ARG A C 1
ATOM 665 O O . ARG A 1 83 ? 27.490 6.930 -50.389 1.00 93.00 83 ARG A O 1
ATOM 672 N N . LEU A 1 84 ? 26.925 9.099 -50.542 1.00 91.50 84 LEU A N 1
ATOM 673 C CA . LEU A 1 84 ? 27.847 9.536 -49.495 1.00 91.50 84 LEU A CA 1
ATOM 674 C C . LEU A 1 84 ? 27.379 9.056 -48.115 1.00 91.50 84 LEU A C 1
ATOM 676 O O . LEU A 1 84 ? 28.171 8.463 -47.389 1.00 91.50 84 LEU A O 1
ATOM 680 N N . ARG A 1 85 ? 26.086 9.219 -47.800 1.00 88.12 85 ARG A N 1
ATOM 681 C CA . ARG A 1 85 ? 25.481 8.708 -46.559 1.00 88.12 85 ARG A CA 1
ATOM 682 C C . ARG A 1 85 ? 25.597 7.191 -46.441 1.00 88.12 85 ARG A C 1
ATOM 684 O O . ARG A 1 85 ? 25.966 6.711 -45.381 1.00 88.12 85 ARG A O 1
ATOM 691 N N . GLN A 1 86 ? 25.342 6.449 -47.518 1.00 88.38 86 GLN A N 1
ATOM 692 C CA . GLN A 1 86 ? 25.498 4.991 -47.555 1.00 88.38 86 GLN A CA 1
ATOM 693 C C . GLN A 1 86 ? 26.953 4.581 -47.310 1.00 88.38 86 GLN A C 1
ATOM 695 O O . GLN A 1 86 ? 27.210 3.726 -46.471 1.00 88.38 86 GLN A O 1
ATOM 700 N N . ARG A 1 87 ? 27.923 5.237 -47.964 1.00 89.56 87 ARG A N 1
ATOM 701 C CA . ARG A 1 87 ? 29.353 4.972 -47.741 1.00 89.56 87 ARG A CA 1
ATOM 702 C C . ARG A 1 87 ? 29.774 5.264 -46.299 1.00 89.56 87 ARG A C 1
ATOM 704 O O . ARG A 1 87 ? 30.557 4.506 -45.728 1.00 89.56 87 ARG A O 1
ATOM 711 N N . ASP A 1 88 ? 29.277 6.352 -45.720 1.00 87.31 88 ASP A N 1
ATOM 712 C CA . ASP A 1 88 ? 29.560 6.714 -44.332 1.00 87.31 88 ASP A CA 1
ATOM 713 C C . ASP A 1 88 ? 28.891 5.738 -43.349 1.00 87.31 88 ASP A C 1
ATOM 715 O O . ASP A 1 88 ? 29.529 5.315 -42.384 1.00 87.31 88 ASP A O 1
ATOM 719 N N . ASP A 1 89 ? 27.663 5.296 -43.630 1.00 83.69 89 ASP A N 1
ATOM 720 C CA . ASP A 1 89 ? 26.920 4.295 -42.852 1.00 83.69 89 ASP A CA 1
ATOM 721 C C . ASP A 1 89 ? 27.535 2.886 -42.936 1.00 83.69 89 ASP A C 1
ATOM 723 O O . ASP A 1 89 ? 27.489 2.128 -41.970 1.00 83.69 89 ASP A O 1
ATOM 727 N N . GLU A 1 90 ? 28.121 2.512 -44.074 1.00 82.31 90 GLU A N 1
ATOM 728 C CA . GLU A 1 90 ? 28.843 1.245 -44.244 1.00 82.31 90 GLU A CA 1
ATOM 729 C C . GLU A 1 90 ? 30.211 1.278 -43.552 1.00 82.31 90 GLU A C 1
ATOM 731 O O . GLU A 1 90 ? 30.642 0.291 -42.945 1.00 82.31 90 GLU A O 1
ATOM 736 N N . ARG A 1 91 ? 30.907 2.422 -43.626 1.00 83.00 91 ARG A N 1
ATOM 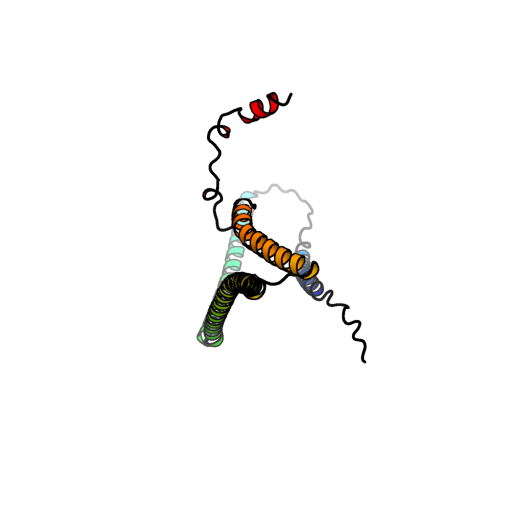737 C CA . ARG A 1 91 ? 32.226 2.615 -43.012 1.00 83.00 91 ARG A CA 1
ATOM 738 C C . ARG A 1 91 ? 32.135 2.756 -41.495 1.00 83.00 91 ARG A C 1
ATOM 740 O O . ARG A 1 91 ? 33.029 2.289 -40.785 1.00 83.00 91 ARG A O 1
ATOM 747 N N . THR A 1 92 ? 31.079 3.387 -40.988 1.00 77.94 92 THR A N 1
ATOM 748 C CA . THR A 1 92 ? 30.812 3.496 -39.555 1.00 77.94 92 THR A CA 1
ATOM 749 C C . THR A 1 92 ? 29.886 2.367 -39.122 1.00 77.94 92 THR A C 1
ATOM 751 O O . THR A 1 92 ? 28.694 2.344 -39.403 1.00 77.94 92 THR A O 1
ATOM 754 N N . ARG A 1 93 ? 30.411 1.381 -38.391 1.00 68.56 93 ARG A N 1
ATOM 755 C CA . ARG A 1 93 ? 29.525 0.395 -37.769 1.00 68.56 93 ARG A CA 1
ATOM 756 C C . ARG A 1 93 ? 28.703 1.133 -36.704 1.00 68.56 93 ARG A C 1
ATOM 758 O O . ARG A 1 93 ? 29.264 1.515 -35.680 1.00 68.56 93 ARG A O 1
ATOM 765 N N . LYS A 1 94 ? 27.397 1.323 -36.936 1.00 67.19 94 LYS A N 1
ATOM 766 C CA . LYS A 1 94 ? 26.391 1.839 -35.976 1.00 67.19 94 LYS A CA 1
ATOM 767 C C . LYS A 1 94 ? 26.204 0.883 -34.783 1.00 67.19 94 LYS A C 1
ATOM 769 O O . LYS A 1 94 ? 25.132 0.322 -34.578 1.00 67.19 94 LYS A O 1
ATOM 774 N N . VAL A 1 95 ? 27.288 0.593 -34.067 1.00 61.47 95 VAL A N 1
ATOM 775 C CA . VAL A 1 95 ? 27.331 -0.330 -32.926 1.00 61.47 95 VAL A CA 1
ATOM 776 C C . VAL A 1 95 ? 26.734 0.353 -31.704 1.00 61.47 95 VAL A C 1
ATOM 778 O O . VAL A 1 95 ? 25.848 -0.223 -31.086 1.00 61.47 95 VAL A O 1
ATOM 781 N N . ALA A 1 96 ? 27.112 1.613 -31.461 1.00 62.62 96 ALA A N 1
ATOM 782 C CA . ALA A 1 96 ? 26.582 2.416 -30.361 1.00 62.62 96 ALA A CA 1
ATOM 783 C C . ALA A 1 96 ? 25.048 2.501 -30.408 1.00 62.62 96 ALA A C 1
ATOM 785 O O . ALA A 1 96 ? 24.390 2.091 -29.469 1.00 62.62 96 ALA A O 1
ATOM 786 N N . GLU A 1 97 ? 24.453 2.875 -31.545 1.00 64.94 97 GLU A N 1
ATOM 787 C CA . GLU A 1 97 ? 22.990 3.024 -31.646 1.00 64.94 97 GLU A CA 1
ATOM 788 C C . GLU A 1 97 ? 22.217 1.707 -31.442 1.00 64.94 97 GLU A C 1
ATOM 790 O O . GLU A 1 97 ? 21.117 1.710 -30.891 1.00 64.94 97 GLU A O 1
ATOM 795 N N . LYS A 1 98 ? 22.778 0.567 -31.867 1.00 64.50 98 LYS A N 1
ATOM 796 C CA . LYS A 1 98 ? 22.134 -0.753 -31.728 1.00 64.50 98 LYS A CA 1
ATOM 797 C C . LYS A 1 98 ? 22.279 -1.332 -30.322 1.00 64.50 98 LYS A C 1
ATOM 799 O O . LYS A 1 98 ? 21.390 -2.054 -29.872 1.00 64.50 98 LYS A O 1
ATOM 804 N N . GLU A 1 99 ? 23.396 -1.067 -29.654 1.00 63.94 99 GLU A N 1
ATOM 805 C CA . GLU A 1 99 ? 23.618 -1.451 -28.258 1.00 63.94 99 GLU A CA 1
ATOM 806 C C . GLU A 1 99 ? 22.813 -0.549 -27.323 1.00 63.94 99 GLU A C 1
ATOM 808 O O . GLU A 1 99 ? 22.143 -1.047 -26.422 1.00 63.94 99 GLU A O 1
ATOM 813 N N . ASP A 1 100 ? 22.755 0.747 -27.613 1.00 69.44 100 ASP A N 1
ATOM 814 C CA . ASP A 1 100 ? 21.932 1.717 -26.901 1.00 69.44 100 ASP A CA 1
ATOM 815 C C . ASP A 1 100 ? 20.447 1.346 -26.999 1.00 69.44 100 ASP A C 1
ATOM 817 O O . ASP A 1 100 ? 19.775 1.229 -25.982 1.00 69.44 100 ASP A O 1
ATOM 821 N N . GLN A 1 101 ? 19.915 1.040 -28.187 1.00 75.38 101 GLN A N 1
ATOM 822 C CA . GLN A 1 101 ? 18.509 0.622 -28.318 1.00 75.38 101 GLN A CA 1
ATOM 823 C C . GLN A 1 101 ? 18.192 -0.654 -27.528 1.00 75.38 101 GLN A C 1
ATOM 825 O O . GLN A 1 101 ? 17.201 -0.696 -26.800 1.00 75.38 101 GLN A O 1
ATOM 830 N N . LYS A 1 102 ? 19.051 -1.678 -27.607 1.00 77.56 102 LYS A N 1
ATOM 831 C CA . LYS A 1 102 ? 18.851 -2.928 -26.858 1.00 77.56 102 LYS A CA 1
ATOM 832 C C . LYS A 1 102 ? 18.966 -2.727 -25.348 1.00 77.56 102 LYS A C 1
ATOM 834 O O . LYS A 1 102 ? 18.179 -3.303 -24.603 1.00 77.56 102 LYS A O 1
ATOM 839 N N . THR A 1 103 ? 19.904 -1.898 -24.895 1.00 79.00 103 THR A N 1
ATOM 840 C CA . THR A 1 103 ? 20.075 -1.585 -23.468 1.00 79.00 103 THR A CA 1
ATOM 841 C C . THR A 1 103 ? 18.943 -0.707 -22.943 1.00 79.00 103 THR A C 1
ATOM 843 O O . THR A 1 103 ? 18.466 -0.945 -21.836 1.00 79.00 103 THR A O 1
ATOM 846 N N . PHE A 1 104 ? 18.436 0.244 -23.734 1.00 79.69 104 PHE A N 1
ATOM 847 C CA . PHE A 1 104 ? 17.251 1.030 -23.390 1.00 79.69 104 PHE A CA 1
ATOM 848 C C . PHE A 1 104 ? 15.996 0.157 -23.314 1.00 79.69 104 PHE A C 1
ATOM 850 O O . PHE A 1 104 ? 15.213 0.304 -22.377 1.00 79.69 104 PHE A O 1
ATOM 857 N N . GLU A 1 105 ? 15.813 -0.783 -24.243 1.00 84.62 105 GLU A N 1
ATOM 858 C CA . GLU A 1 105 ? 14.702 -1.739 -24.205 1.00 84.62 105 GLU A CA 1
ATOM 859 C C . GLU A 1 105 ? 14.794 -2.695 -23.008 1.00 84.62 105 GLU A C 1
ATOM 861 O O . GLU A 1 105 ? 13.786 -2.961 -22.351 1.00 84.62 105 GLU A O 1
ATOM 866 N N . GLU A 1 106 ? 15.987 -3.197 -22.685 1.00 84.50 106 GLU A N 1
ATOM 867 C CA . GLU A 1 106 ? 16.211 -4.056 -21.518 1.00 84.50 106 GLU A CA 1
ATOM 868 C C . GLU A 1 106 ? 16.007 -3.292 -20.200 1.00 84.50 106 GLU A C 1
ATOM 870 O O . GLU A 1 106 ? 15.313 -3.774 -19.301 1.00 84.50 106 GLU A O 1
ATOM 875 N N . ALA A 1 107 ? 16.529 -2.067 -20.099 1.00 83.06 107 ALA A N 1
ATOM 876 C CA . ALA A 1 107 ? 16.326 -1.196 -18.945 1.00 83.06 107 ALA A CA 1
ATOM 877 C C . ALA A 1 107 ? 14.848 -0.818 -18.774 1.00 83.06 107 ALA A C 1
ATOM 879 O O . ALA A 1 107 ? 14.338 -0.826 -17.653 1.00 83.06 107 ALA A O 1
ATOM 880 N N . ALA A 1 108 ? 14.134 -0.545 -19.871 1.00 84.81 108 ALA A N 1
ATOM 881 C CA . ALA A 1 108 ? 12.702 -0.271 -19.845 1.00 84.81 108 ALA A CA 1
ATOM 882 C C . ALA A 1 108 ? 11.900 -1.493 -19.378 1.00 84.81 108 ALA A C 1
ATOM 884 O O . ALA A 1 108 ? 11.033 -1.352 -18.516 1.00 84.81 108 ALA A O 1
ATOM 885 N N . LYS A 1 109 ? 12.222 -2.694 -19.876 1.00 85.12 109 LYS A N 1
ATOM 886 C CA . LYS A 1 109 ? 11.595 -3.949 -19.428 1.00 85.12 109 LYS A CA 1
ATOM 887 C C . LYS A 1 109 ? 11.859 -4.221 -17.949 1.00 85.12 109 LYS A C 1
ATOM 889 O O . LYS A 1 109 ? 10.933 -4.565 -17.219 1.00 85.12 109 LYS A O 1
ATOM 894 N N . ARG A 1 110 ? 13.093 -4.008 -17.478 1.00 83.25 110 ARG A N 1
ATOM 895 C CA . ARG A 1 110 ? 13.448 -4.147 -16.058 1.00 83.25 110 ARG A CA 1
ATOM 896 C C . ARG A 1 110 ? 12.688 -3.149 -15.184 1.00 83.25 110 ARG A C 1
ATOM 898 O O . ARG A 1 110 ? 12.180 -3.528 -14.134 1.00 83.25 110 ARG A O 1
ATOM 905 N N . LEU A 1 111 ? 12.564 -1.904 -15.642 1.00 84.75 111 LEU A N 1
ATOM 906 C CA . LEU A 1 111 ? 11.813 -0.864 -14.946 1.00 84.75 111 LEU A CA 1
ATOM 907 C C . LEU A 1 111 ? 10.310 -1.174 -14.889 1.00 84.75 111 LEU A C 1
ATOM 909 O O . LEU A 1 111 ? 9.678 -0.916 -13.869 1.00 84.75 111 LEU A O 1
ATOM 913 N N . GLN A 1 112 ? 9.731 -1.701 -15.969 1.00 82.06 112 GLN A N 1
ATOM 914 C CA . GLN A 1 112 ? 8.323 -2.106 -16.007 1.00 82.06 112 GLN A CA 1
ATOM 915 C C . GLN A 1 112 ? 8.054 -3.257 -15.037 1.00 82.06 112 GLN A C 1
ATOM 917 O O . GLN A 1 112 ? 7.153 -3.147 -14.211 1.00 82.06 112 GLN A O 1
ATOM 922 N N . LEU A 1 113 ? 8.889 -4.299 -15.064 1.00 76.00 113 LEU A N 1
ATOM 923 C CA . LEU A 1 113 ? 8.754 -5.450 -14.172 1.00 76.00 113 LEU A CA 1
ATOM 924 C C . LEU A 1 113 ? 8.878 -5.033 -12.697 1.00 76.00 113 LEU A C 1
ATOM 926 O O . LEU A 1 113 ? 8.055 -5.415 -11.872 1.00 76.00 113 LEU A O 1
ATOM 930 N N . GLU A 1 114 ? 9.835 -4.159 -12.371 1.00 83.62 114 GLU A N 1
ATOM 931 C CA . GLU A 1 114 ? 9.994 -3.623 -11.015 1.00 83.62 114 GLU A CA 1
ATOM 932 C C . GLU A 1 114 ? 8.790 -2.781 -10.559 1.00 83.62 114 GLU A C 1
ATOM 934 O O . GLU A 1 114 ? 8.385 -2.862 -9.396 1.00 83.62 114 GLU A O 1
ATOM 939 N N . LYS A 1 115 ? 8.207 -1.969 -11.450 1.00 83.38 115 LYS A N 1
ATOM 940 C CA . LYS A 1 115 ? 7.010 -1.171 -11.139 1.00 83.38 115 LYS A CA 1
ATOM 941 C C . LYS A 1 115 ? 5.801 -2.058 -10.886 1.00 83.38 115 LYS A C 1
ATOM 943 O O . LYS A 1 115 ? 5.154 -1.911 -9.853 1.00 83.38 115 LYS A O 1
ATOM 948 N N . GLU A 1 116 ? 5.537 -2.998 -11.785 1.00 81.00 116 GLU A N 1
ATOM 949 C CA . GLU A 1 116 ? 4.417 -3.920 -11.645 1.00 81.00 116 GLU A CA 1
ATOM 950 C C . GLU A 1 116 ? 4.524 -4.764 -10.373 1.00 81.00 116 GLU A C 1
ATOM 952 O O . GLU A 1 116 ? 3.532 -4.947 -9.668 1.00 81.00 116 GLU A O 1
ATOM 957 N N . ASP A 1 117 ? 5.716 -5.262 -10.046 1.00 84.75 117 ASP A N 1
ATOM 958 C CA . ASP A 1 117 ? 5.926 -6.052 -8.835 1.00 84.75 117 ASP A CA 1
ATOM 959 C C . ASP A 1 117 ? 5.733 -5.208 -7.574 1.00 84.75 117 ASP A C 1
ATOM 961 O O . ASP A 1 117 ? 5.090 -5.657 -6.623 1.00 84.75 117 ASP A O 1
ATOM 965 N N . ARG A 1 118 ? 6.208 -3.956 -7.571 1.00 83.94 118 ARG A N 1
ATOM 966 C CA . ARG A 1 118 ? 5.970 -3.019 -6.463 1.00 83.94 118 ARG A CA 1
ATOM 967 C C . ARG A 1 118 ? 4.488 -2.721 -6.274 1.00 83.94 118 ARG A C 1
ATOM 969 O O . ARG A 1 118 ? 4.012 -2.770 -5.142 1.00 83.94 118 ARG A O 1
ATOM 976 N N . GLU A 1 119 ? 3.760 -2.450 -7.352 1.00 86.69 119 GLU A N 1
ATOM 977 C CA . GLU A 1 119 ? 2.322 -2.171 -7.301 1.00 86.69 119 GLU A CA 1
ATOM 978 C C . GLU A 1 119 ? 1.536 -3.394 -6.813 1.00 86.69 119 GLU A C 1
ATOM 980 O O . GLU A 1 119 ? 0.744 -3.291 -5.874 1.00 86.69 119 GLU A O 1
ATOM 985 N N . LYS A 1 120 ? 1.824 -4.583 -7.360 1.00 87.62 120 LYS A N 1
ATOM 986 C CA . LYS A 1 120 ? 1.197 -5.846 -6.936 1.00 87.62 120 LYS A CA 1
ATOM 987 C C . LYS A 1 120 ? 1.477 -6.147 -5.462 1.00 87.62 120 LYS A C 1
ATOM 989 O O . LYS A 1 120 ? 0.575 -6.583 -4.745 1.00 87.62 120 LYS A O 1
ATOM 994 N N . VAL A 1 121 ? 2.707 -5.930 -4.990 1.00 86.69 121 VAL A N 1
ATOM 995 C CA . VAL A 1 121 ? 3.077 -6.132 -3.579 1.00 86.69 121 VAL A CA 1
ATOM 996 C C . VAL A 1 121 ? 2.369 -5.122 -2.681 1.00 86.69 121 VAL A C 1
ATOM 998 O O . VAL A 1 121 ? 1.832 -5.512 -1.643 1.00 86.69 121 VAL A O 1
ATOM 1001 N N . PHE A 1 122 ? 2.317 -3.853 -3.081 1.00 87.69 122 PHE A N 1
ATOM 1002 C CA . PHE A 1 122 ? 1.672 -2.798 -2.308 1.00 87.69 122 PHE A CA 1
ATOM 1003 C C . PHE A 1 122 ? 0.168 -3.042 -2.141 1.00 87.69 122 PHE A C 1
ATOM 1005 O O . PHE A 1 122 ? -0.332 -3.010 -1.017 1.00 87.69 122 PHE A O 1
ATOM 1012 N N . VAL A 1 123 ? -0.545 -3.374 -3.222 1.00 91.31 123 VAL A N 1
ATOM 1013 C CA . VAL A 1 123 ? -1.985 -3.677 -3.162 1.00 91.31 123 VAL A CA 1
ATOM 1014 C C . VAL A 1 123 ? -2.249 -4.883 -2.258 1.00 91.31 123 VAL A C 1
ATOM 1016 O O . VAL A 1 123 ? -3.092 -4.812 -1.363 1.00 91.31 123 VAL A O 1
ATOM 1019 N N . LYS A 1 124 ? -1.472 -5.966 -2.410 1.00 92.25 124 LYS A N 1
ATOM 1020 C CA . LYS A 1 124 ? -1.578 -7.149 -1.536 1.00 92.25 124 LYS A CA 1
ATOM 1021 C C . LYS A 1 124 ? -1.303 -6.815 -0.070 1.00 92.25 124 LYS A C 1
ATOM 1023 O O . LYS A 1 124 ? -1.956 -7.370 0.810 1.00 92.25 124 LYS A O 1
ATOM 1028 N N . TYR A 1 125 ? -0.338 -5.941 0.201 1.00 92.31 125 TYR A N 1
ATOM 1029 C CA . TYR A 1 125 ? -0.021 -5.505 1.556 1.00 92.31 125 TYR A CA 1
ATOM 1030 C C . TYR A 1 125 ? -1.164 -4.704 2.179 1.00 92.31 125 TYR A C 1
ATOM 1032 O O . TYR A 1 125 ? -1.497 -4.938 3.336 1.00 92.31 125 TYR A O 1
ATOM 1040 N N . LEU A 1 126 ? -1.787 -3.795 1.423 1.00 93.94 126 LEU A N 1
ATOM 1041 C CA . LEU A 1 126 ? -2.899 -2.990 1.926 1.00 93.94 126 LEU A CA 1
ATOM 1042 C C . LEU A 1 126 ? -4.105 -3.846 2.310 1.00 93.94 126 LEU A C 1
ATOM 1044 O O . LEU A 1 126 ? -4.651 -3.638 3.390 1.00 93.94 126 LEU A O 1
ATOM 1048 N N . VAL A 1 127 ? -4.484 -4.814 1.471 1.00 93.25 127 VAL A N 1
ATOM 1049 C CA . VAL A 1 127 ? -5.590 -5.738 1.776 1.00 93.25 127 VAL A CA 1
ATOM 1050 C C . VAL A 1 127 ? -5.281 -6.528 3.046 1.00 93.25 127 VAL A C 1
ATOM 1052 O O . VAL A 1 127 ? -6.036 -6.456 4.009 1.00 93.25 127 VAL A O 1
ATOM 1055 N N . LYS A 1 128 ? -4.104 -7.166 3.117 1.00 96.19 128 LYS A N 1
ATOM 1056 C CA . LYS A 1 128 ? -3.682 -7.901 4.322 1.00 96.19 128 LYS A CA 1
ATOM 1057 C C . LYS A 1 128 ? -3.669 -7.022 5.569 1.00 96.19 128 LYS A C 1
ATOM 1059 O O . LYS A 1 128 ? -4.157 -7.426 6.612 1.00 96.19 128 LYS A O 1
ATOM 1064 N N . ARG A 1 129 ? -3.141 -5.801 5.463 1.00 96.00 129 ARG A N 1
ATOM 1065 C CA . ARG A 1 129 ? -3.042 -4.874 6.595 1.00 96.00 129 ARG A CA 1
ATOM 1066 C C . ARG A 1 129 ? -4.416 -4.450 7.110 1.00 96.00 129 ARG A C 1
ATOM 1068 O O . ARG A 1 129 ? -4.553 -4.259 8.315 1.00 96.00 129 ARG A O 1
ATOM 1075 N N . LYS A 1 130 ? -5.404 -4.279 6.226 1.00 94.44 130 LYS A N 1
ATOM 1076 C CA . LYS A 1 130 ? -6.792 -4.026 6.632 1.00 94.44 130 LYS A CA 1
ATOM 1077 C C . LYS A 1 130 ? -7.334 -5.212 7.434 1.00 94.44 130 LYS A C 1
ATOM 1079 O O . LYS A 1 130 ? -7.765 -5.009 8.568 1.00 94.44 130 LYS A O 1
ATOM 1084 N N . ASP A 1 131 ? -7.213 -6.425 6.898 1.00 95.12 131 ASP A N 1
ATOM 1085 C CA . ASP A 1 131 ? -7.699 -7.650 7.547 1.00 95.12 131 ASP A CA 1
ATOM 1086 C C . ASP A 1 131 ? -7.017 -7.896 8.898 1.00 95.12 131 ASP A C 1
ATOM 1088 O O . ASP A 1 131 ? -7.674 -8.209 9.891 1.00 95.12 131 ASP A O 1
ATOM 1092 N N . ASP A 1 132 ? -5.694 -7.731 8.956 1.00 96.62 132 ASP A N 1
ATOM 1093 C CA . ASP A 1 132 ? -4.906 -7.917 10.174 1.00 96.62 132 ASP A CA 1
ATOM 1094 C C . ASP A 1 132 ? -5.336 -6.920 11.255 1.00 96.62 132 ASP A C 1
ATOM 1096 O O . ASP A 1 132 ? -5.491 -7.300 12.413 1.00 96.62 132 ASP A O 1
ATOM 1100 N N . LYS A 1 133 ? -5.607 -5.660 10.883 1.00 96.12 133 LYS A N 1
ATOM 1101 C CA . LYS A 1 133 ? -6.086 -4.640 11.825 1.00 96.12 133 LYS A CA 1
ATOM 1102 C C . LYS A 1 133 ? -7.497 -4.916 12.328 1.00 96.12 133 LYS A C 1
ATOM 1104 O O . LYS A 1 133 ? -7.766 -4.686 13.504 1.00 96.12 133 LYS A O 1
ATOM 1109 N N . GLN A 1 134 ? -8.387 -5.419 11.476 1.00 96.12 134 GLN A N 1
ATOM 1110 C CA . GLN A 1 134 ? -9.712 -5.850 11.920 1.00 96.12 134 GLN A CA 1
ATOM 1111 C C . GLN A 1 134 ? -9.601 -7.028 12.900 1.00 96.12 134 GLN A C 1
ATOM 1113 O O . GLN A 1 134 ? -10.215 -6.985 13.962 1.00 96.12 134 GLN A O 1
ATOM 1118 N N . LYS A 1 135 ? -8.775 -8.038 12.596 1.00 96.75 135 LYS A N 1
ATOM 1119 C CA . LYS A 1 135 ? -8.556 -9.204 13.472 1.00 96.75 135 LYS A CA 1
ATOM 1120 C C . LYS A 1 135 ? -7.923 -8.837 14.811 1.00 96.75 135 LYS A C 1
ATOM 1122 O O . LYS A 1 135 ? -8.338 -9.383 15.826 1.00 96.75 135 LYS A O 1
ATOM 1127 N N . GLU A 1 136 ? -6.951 -7.927 14.816 1.00 96.25 136 GLU A N 1
ATOM 1128 C CA . GLU A 1 136 ? -6.342 -7.389 16.039 1.00 96.25 136 GLU A CA 1
ATOM 1129 C C . GLU A 1 136 ? -7.411 -6.724 16.918 1.00 96.25 136 GLU A C 1
ATOM 1131 O O . GLU A 1 136 ? -7.556 -7.089 18.078 1.00 96.25 136 GLU A O 1
ATOM 1136 N N . LEU A 1 137 ? -8.259 -5.860 16.343 1.00 96.75 137 LEU A N 1
ATOM 1137 C CA . LEU A 1 137 ? -9.370 -5.243 17.077 1.00 96.75 137 LEU A CA 1
ATOM 1138 C C . LEU A 1 137 ? -10.400 -6.266 17.585 1.00 96.75 137 LEU A C 1
ATOM 1140 O O . LEU A 1 137 ? -10.947 -6.094 18.672 1.00 96.75 137 LEU A O 1
ATOM 1144 N N . GLU A 1 138 ? -10.695 -7.323 16.821 1.00 96.06 138 GLU A N 1
ATOM 1145 C CA . GLU A 1 138 ? -11.564 -8.409 17.295 1.00 96.06 138 GLU A CA 1
ATOM 1146 C C . GLU A 1 138 ? -10.953 -9.178 18.462 1.00 96.06 138 GLU A C 1
ATOM 1148 O O . GLU A 1 138 ? -11.684 -9.563 19.374 1.00 96.06 138 GLU A O 1
ATOM 1153 N N . ALA A 1 139 ? -9.647 -9.441 18.410 1.00 97.06 139 ALA A N 1
ATOM 1154 C CA . ALA A 1 139 ? -8.923 -10.116 19.477 1.00 97.06 139 ALA A CA 1
ATOM 1155 C C . ALA A 1 139 ? -8.915 -9.253 20.742 1.00 97.06 139 ALA A C 1
ATOM 1157 O O . ALA A 1 139 ? -9.348 -9.734 21.782 1.00 97.06 139 ALA A O 1
ATOM 1158 N N . ASP A 1 140 ? -8.587 -7.965 20.622 1.00 95.00 140 ASP A N 1
ATOM 1159 C CA . ASP A 1 140 ? -8.609 -7.016 21.740 1.00 95.00 140 ASP A CA 1
ATOM 1160 C C . ASP A 1 140 ? -9.985 -6.971 22.423 1.00 95.00 140 ASP A C 1
ATOM 1162 O O . ASP A 1 140 ? -10.083 -6.992 23.647 1.00 95.00 140 ASP A O 1
ATOM 1166 N N . ILE A 1 141 ? -11.075 -6.932 21.643 1.00 94.69 141 ILE A N 1
ATOM 1167 C CA . ILE A 1 141 ? -12.437 -6.947 22.199 1.00 94.69 141 ILE A CA 1
ATOM 1168 C C . ILE A 1 141 ? -12.725 -8.273 22.911 1.00 94.69 141 ILE A C 1
ATOM 1170 O O . ILE A 1 141 ? -13.347 -8.267 23.971 1.00 94.69 141 ILE A O 1
ATOM 1174 N N . LYS A 1 142 ? -12.312 -9.409 22.337 1.00 95.06 142 LYS A N 1
ATOM 1175 C CA . LYS A 1 142 ? -12.523 -10.733 22.945 1.00 95.06 142 LYS A CA 1
ATOM 1176 C C . LYS A 1 142 ? -11.744 -10.891 24.243 1.00 95.06 142 LYS A C 1
ATOM 1178 O O . LYS A 1 142 ? -12.280 -11.478 25.179 1.00 95.06 142 LYS A O 1
ATOM 1183 N N . ASP A 1 143 ? -10.527 -10.369 24.292 1.00 94.06 143 ASP A N 1
ATOM 1184 C CA . ASP A 1 143 ? -9.679 -10.393 25.477 1.00 94.06 143 ASP A CA 1
ATOM 1185 C C . ASP A 1 143 ? -10.280 -9.514 26.576 1.00 94.06 143 ASP A C 1
ATOM 1187 O O . ASP A 1 143 ? -10.479 -9.996 27.689 1.00 94.06 143 ASP A O 1
ATOM 1191 N N . ASP A 1 144 ? -10.694 -8.282 26.253 1.00 90.12 144 ASP A N 1
ATOM 1192 C CA . ASP A 1 144 ? -11.406 -7.402 27.190 1.00 90.12 144 ASP A CA 1
ATOM 1193 C C . ASP A 1 144 ? -12.683 -8.083 27.725 1.00 90.12 144 ASP A C 1
ATOM 1195 O O . ASP A 1 144 ? -12.962 -8.083 28.924 1.00 90.12 144 ASP A O 1
ATOM 1199 N N . GLU A 1 145 ? -13.463 -8.713 26.843 1.00 89.44 145 GLU A N 1
ATOM 1200 C CA . GLU A 1 145 ? -14.660 -9.457 27.236 1.00 89.44 145 GLU A CA 1
ATOM 1201 C C . GLU A 1 145 ? -14.334 -10.684 28.080 1.00 89.44 145 GLU A C 1
ATOM 1203 O O . GLU A 1 145 ? -15.141 -11.074 28.913 1.00 89.44 145 GLU A O 1
ATOM 1208 N N . TYR A 1 146 ? -13.200 -11.339 27.861 1.00 91.94 146 TYR A N 1
ATOM 1209 C CA . TYR A 1 146 ? -12.804 -12.497 28.643 1.00 91.94 146 TYR A CA 1
ATOM 1210 C C . TYR A 1 146 ? -12.312 -12.096 30.037 1.00 91.94 146 TYR A C 1
ATOM 1212 O O . TYR A 1 146 ? -12.766 -12.686 31.015 1.00 91.94 146 TYR A O 1
ATOM 1220 N N . PHE A 1 147 ? -11.443 -11.087 30.134 1.00 89.19 147 PHE A N 1
ATOM 1221 C CA . PHE A 1 147 ? -10.841 -10.655 31.395 1.00 89.19 147 PHE A CA 1
ATOM 1222 C C . PHE A 1 147 ? -11.823 -9.916 32.311 1.00 89.19 147 PHE A C 1
ATOM 1224 O O . PHE A 1 147 ? -11.811 -10.156 33.514 1.00 89.19 147 PHE A O 1
ATOM 1231 N N . PHE A 1 148 ? -12.714 -9.082 31.763 1.00 85.75 148 PHE A N 1
ATOM 1232 C CA . PHE A 1 148 ? -13.596 -8.209 32.555 1.00 85.75 148 PHE A CA 1
ATOM 1233 C C . PHE A 1 148 ? -15.050 -8.696 32.640 1.00 85.75 148 PHE A C 1
ATOM 1235 O O . PHE A 1 148 ? -15.964 -7.919 32.908 1.00 85.75 148 PHE A O 1
ATOM 1242 N N . LYS A 1 149 ? -15.300 -9.989 32.404 1.00 81.06 149 LYS A N 1
ATOM 1243 C CA . LYS A 1 149 ? -16.651 -10.585 32.442 1.00 81.06 149 LYS A CA 1
ATOM 1244 C C . LYS A 1 149 ? -17.320 -10.514 33.816 1.00 81.06 149 LYS A C 1
ATOM 1246 O O . LYS A 1 149 ? -18.541 -10.398 33.882 1.00 81.06 149 LYS A O 1
ATOM 1251 N N . GLU A 1 150 ? -16.530 -10.624 34.880 1.00 73.94 150 GLU A N 1
ATOM 1252 C CA . GLU A 1 150 ? -17.000 -10.730 36.269 1.00 73.94 150 GLU A CA 1
ATOM 1253 C C . GLU A 1 150 ? -16.742 -9.452 37.089 1.00 73.94 150 GLU A C 1
ATOM 1255 O O . GLU A 1 150 ? -17.154 -9.374 38.244 1.00 73.94 150 GLU A O 1
ATOM 1260 N N . GLU A 1 151 ? -16.098 -8.438 36.499 1.00 80.50 151 GLU A N 1
ATOM 1261 C CA . GLU A 1 151 ? -15.769 -7.174 37.164 1.00 80.50 151 GLU A CA 1
ATOM 1262 C C . GLU A 1 151 ? -16.763 -6.053 36.824 1.00 80.50 151 GLU A C 1
ATOM 1264 O O . GLU A 1 151 ? -17.243 -5.910 35.694 1.00 80.50 151 GLU A O 1
ATOM 1269 N N . ASP A 1 152 ? -17.043 -5.198 37.810 1.00 78.56 152 ASP A N 1
ATOM 1270 C CA . ASP A 1 152 ? -17.843 -3.991 37.619 1.00 78.56 152 ASP A CA 1
ATOM 1271 C C . ASP A 1 152 ? -17.036 -2.924 36.861 1.00 78.56 152 ASP A C 1
ATOM 1273 O O . ASP A 1 152 ? -16.362 -2.085 37.457 1.00 78.56 152 ASP A O 1
ATOM 1277 N N . LEU A 1 153 ? -17.137 -2.928 35.527 1.00 83.44 153 LEU A N 1
ATOM 1278 C CA . LEU A 1 153 ? -16.475 -1.924 34.685 1.00 83.44 153 LEU A CA 1
ATOM 1279 C C . LEU A 1 153 ? -16.910 -0.495 35.036 1.00 83.44 153 LEU A C 1
ATOM 1281 O O . LEU A 1 153 ? -18.114 -0.202 35.133 1.00 83.44 153 LEU A O 1
ATOM 1285 N N . ILE A 1 154 ? -15.938 0.417 35.084 1.00 90.31 154 ILE A N 1
ATOM 1286 C CA . ILE A 1 154 ? -16.152 1.853 35.281 1.00 90.31 154 ILE A CA 1
ATOM 1287 C C . ILE A 1 154 ? -16.836 2.443 34.034 1.00 90.31 154 ILE A C 1
ATOM 1289 O O . ILE A 1 154 ? -16.710 1.945 32.914 1.00 90.31 154 ILE A O 1
ATOM 1293 N N . GLU A 1 155 ? -17.567 3.553 34.187 1.00 90.69 155 GLU A N 1
ATOM 1294 C CA . GLU A 1 155 ? -18.276 4.201 33.072 1.00 90.69 155 GLU A CA 1
ATOM 1295 C C . GLU A 1 155 ? -17.394 4.515 31.854 1.00 90.69 155 GLU A C 1
ATOM 1297 O O . GLU A 1 155 ? -17.883 4.481 30.722 1.00 90.69 155 GLU A O 1
ATOM 1302 N N . ARG A 1 156 ? -16.113 4.839 32.075 1.00 91.44 156 ARG A N 1
ATOM 1303 C CA . ARG A 1 156 ? -15.147 5.110 31.000 1.00 91.44 156 ARG A CA 1
ATOM 1304 C C . ARG A 1 156 ? -14.861 3.850 30.190 1.00 91.44 156 ARG A C 1
ATOM 1306 O O . ARG A 1 156 ? -15.082 3.850 28.987 1.00 91.44 156 ARG A O 1
ATOM 1313 N N . GLU A 1 157 ? -14.512 2.764 30.863 1.00 88.94 157 GLU A N 1
ATOM 1314 C CA . GLU A 1 157 ? -14.209 1.472 30.239 1.00 88.94 157 GLU A CA 1
ATOM 1315 C C . GLU A 1 157 ? -15.423 0.931 29.476 1.00 88.94 157 GLU A C 1
ATOM 1317 O O . GLU A 1 157 ? -15.312 0.484 28.337 1.00 88.94 157 GLU A O 1
ATOM 1322 N N . ARG A 1 158 ? -16.634 1.095 30.030 1.00 89.88 158 ARG A N 1
ATOM 1323 C CA . ARG A 1 158 ? -17.878 0.751 29.320 1.00 89.88 158 ARG A CA 1
ATOM 1324 C C . ARG A 1 158 ? -18.046 1.529 28.016 1.00 89.88 158 ARG A C 1
ATOM 1326 O O . ARG A 1 158 ? -18.580 0.980 27.050 1.00 89.88 158 ARG A O 1
ATOM 1333 N N . LYS A 1 159 ? -17.671 2.812 27.983 1.00 93.31 159 LYS A N 1
ATOM 1334 C CA . LYS A 1 159 ? -17.718 3.627 26.759 1.00 93.31 159 LYS A CA 1
ATOM 1335 C C . LYS A 1 159 ? -16.653 3.172 25.768 1.00 93.31 159 LYS A C 1
ATOM 1337 O O . LYS A 1 159 ? -16.978 3.046 24.590 1.00 93.31 159 LYS A O 1
ATOM 1342 N N . ASP A 1 160 ? -15.459 2.841 26.241 1.00 92.12 160 ASP A N 1
ATOM 1343 C CA . ASP A 1 160 ? -14.359 2.375 25.398 1.00 92.12 160 ASP A CA 1
ATOM 1344 C C . ASP A 1 160 ? -14.679 1.020 24.751 1.00 92.12 160 ASP A C 1
ATOM 1346 O O . ASP A 1 160 ? -14.571 0.884 23.532 1.00 92.12 160 ASP A O 1
ATOM 1350 N N . CYS A 1 161 ? -15.204 0.046 25.505 1.00 90.25 161 CYS A N 1
ATOM 1351 C CA . CYS A 1 161 ? -15.651 -1.234 24.944 1.00 90.25 161 CYS A CA 1
ATOM 1352 C C . CYS A 1 161 ? -16.782 -1.046 23.920 1.00 90.25 161 CYS A C 1
ATOM 1354 O O . CYS A 1 161 ? -16.792 -1.681 22.863 1.00 90.25 161 CYS A O 1
ATOM 1356 N N . LYS A 1 162 ? -17.743 -0.150 24.197 1.00 93.06 162 LYS A N 1
ATOM 1357 C CA . LYS A 1 162 ? -18.812 0.184 23.238 1.00 93.06 162 LYS A CA 1
ATOM 1358 C C . LYS A 1 162 ? -18.251 0.821 21.970 1.00 93.06 162 LYS A C 1
ATOM 1360 O O . LYS A 1 162 ? -18.692 0.456 20.884 1.00 93.06 162 LYS A O 1
ATOM 1365 N N . TYR A 1 163 ? -17.283 1.723 22.111 1.00 96.12 163 TYR A N 1
ATOM 1366 C CA . TYR A 1 163 ? -16.619 2.384 20.996 1.00 96.12 163 TYR A CA 1
ATOM 1367 C C . TYR A 1 163 ? -15.848 1.384 20.127 1.00 96.12 163 TYR A C 1
ATOM 1369 O O . TYR A 1 163 ? -16.070 1.337 18.918 1.00 96.12 163 TYR A O 1
ATOM 1377 N N . LYS A 1 164 ? -15.026 0.511 20.729 1.00 95.44 164 LYS A N 1
ATOM 1378 C CA . LYS A 1 164 ? -14.319 -0.559 20.003 1.00 95.44 164 LYS A CA 1
ATOM 1379 C C . LYS A 1 164 ? -15.301 -1.439 19.218 1.00 95.44 164 LYS A C 1
ATOM 1381 O O . LYS A 1 164 ? -15.115 -1.662 18.023 1.00 95.44 164 LYS A O 1
ATOM 1386 N N . ARG A 1 165 ? -16.411 -1.857 19.845 1.00 95.31 165 ARG A N 1
ATOM 1387 C CA . ARG A 1 165 ? -17.474 -2.632 19.176 1.00 95.31 165 ARG A CA 1
ATOM 1388 C C . ARG A 1 165 ? -18.147 -1.866 18.035 1.00 95.31 165 ARG A C 1
ATOM 1390 O O . ARG A 1 165 ? -18.434 -2.472 17.007 1.00 95.31 165 ARG A O 1
ATOM 1397 N N . SER A 1 166 ? -18.428 -0.569 18.187 1.00 96.88 166 SER A N 1
ATOM 1398 C CA . SER A 1 166 ? -19.027 0.221 17.102 1.00 96.88 166 SER A CA 1
ATOM 1399 C C . SER A 1 166 ? -18.063 0.409 15.937 1.00 96.88 166 SER A C 1
ATOM 1401 O O . SER A 1 166 ? -18.477 0.262 14.794 1.00 96.88 166 SER A O 1
ATOM 1403 N N . VAL A 1 167 ? -16.780 0.658 16.218 1.00 96.88 167 VAL A N 1
ATOM 1404 C CA . VAL A 1 167 ? -15.738 0.765 15.187 1.00 96.88 167 VAL A CA 1
ATOM 1405 C C . VAL A 1 167 ? -15.628 -0.540 14.406 1.00 96.88 167 VAL A C 1
ATOM 1407 O O . VAL A 1 167 ? -15.605 -0.508 13.181 1.00 96.88 167 VAL A O 1
ATOM 1410 N N . LEU A 1 168 ? -15.638 -1.685 15.096 1.00 95.38 168 LEU A N 1
ATOM 1411 C CA . LEU A 1 168 ? -15.608 -2.992 14.445 1.00 95.38 168 LEU A CA 1
ATOM 1412 C C . LEU A 1 168 ? -16.797 -3.199 13.495 1.00 95.38 168 LEU A C 1
ATOM 1414 O O . LEU A 1 168 ? -16.621 -3.672 12.376 1.00 95.38 168 LEU A O 1
ATOM 1418 N N . LYS A 1 169 ? -18.011 -2.849 13.938 1.00 96.44 169 LYS A N 1
ATOM 1419 C CA . LYS A 1 169 ? -19.220 -2.963 13.110 1.00 96.44 169 LYS A CA 1
ATOM 1420 C C . LYS A 1 169 ? -19.131 -2.080 11.872 1.00 96.44 169 LYS A C 1
ATOM 1422 O O . LYS A 1 169 ? -19.293 -2.583 10.768 1.00 96.44 169 LYS A O 1
ATOM 1427 N N . LEU A 1 170 ? -18.782 -0.806 12.058 1.00 96.50 170 LEU A N 1
ATOM 1428 C CA . LEU A 1 170 ? -18.619 0.146 10.961 1.00 96.50 170 LEU A CA 1
ATOM 1429 C C . LEU A 1 170 ? -17.553 -0.314 9.961 1.00 96.50 170 LEU A C 1
ATOM 1431 O O . LEU A 1 170 ? -17.759 -0.197 8.761 1.00 96.50 170 LEU A O 1
ATOM 1435 N N . ALA A 1 171 ? -16.439 -0.876 10.437 1.00 94.19 171 ALA A N 1
ATOM 1436 C CA . ALA A 1 171 ? -15.393 -1.400 9.564 1.00 94.19 171 ALA A CA 1
ATOM 1437 C C . ALA A 1 171 ? -15.887 -2.569 8.694 1.00 94.19 171 ALA A C 1
ATOM 1439 O O . ALA A 1 171 ? -15.546 -2.621 7.519 1.00 94.19 171 ALA A O 1
ATOM 1440 N N . LYS A 1 172 ? -16.715 -3.468 9.241 1.00 92.94 172 LYS A N 1
ATOM 1441 C CA . LYS A 1 172 ? -17.306 -4.591 8.489 1.00 92.94 172 LYS A CA 1
ATOM 1442 C C . LYS A 1 172 ? -18.395 -4.154 7.514 1.00 92.94 172 LYS A C 1
ATOM 1444 O O . LYS A 1 172 ? -18.558 -4.763 6.466 1.00 92.94 172 LYS A O 1
ATOM 1449 N N . GLU A 1 173 ? -19.159 -3.130 7.877 1.00 95.31 173 GLU A N 1
ATOM 1450 C CA . GLU A 1 173 ? -20.202 -2.555 7.023 1.00 95.31 173 GLU A CA 1
ATOM 1451 C C . GLU A 1 173 ? -19.612 -1.699 5.893 1.00 95.31 173 GLU A C 1
ATOM 1453 O O . GLU A 1 173 ? -20.245 -1.545 4.854 1.00 95.31 173 GLU A O 1
ATOM 1458 N N . TYR A 1 174 ? -18.397 -1.171 6.061 1.00 93.25 174 TYR A N 1
ATOM 1459 C CA . TYR A 1 174 ? -17.745 -0.323 5.066 1.00 93.25 174 TYR A CA 1
ATOM 1460 C C . TYR A 1 174 ? -17.392 -1.063 3.770 1.00 93.25 174 TYR A C 1
ATOM 1462 O O . TYR A 1 174 ? -17.641 -0.523 2.697 1.00 93.25 174 TYR A O 1
ATOM 1470 N N . ASP A 1 175 ? -16.856 -2.284 3.848 1.00 88.69 175 ASP A N 1
ATOM 1471 C CA . ASP A 1 175 ? -16.432 -3.049 2.665 1.00 88.69 175 ASP A CA 1
ATOM 1472 C C . ASP A 1 175 ? -17.577 -3.284 1.647 1.00 88.69 175 ASP A C 1
ATOM 1474 O O . ASP A 1 175 ? -17.426 -2.877 0.493 1.00 88.69 175 ASP A O 1
ATOM 1478 N N . PRO A 1 176 ? -18.761 -3.817 2.028 1.00 90.50 176 PRO A N 1
ATOM 1479 C CA . PRO A 1 176 ? -19.860 -4.007 1.076 1.00 90.50 176 PRO A CA 1
ATOM 1480 C C . PRO A 1 176 ? -20.447 -2.686 0.561 1.00 90.50 176 PRO A C 1
ATOM 1482 O O . PRO A 1 176 ? -20.923 -2.623 -0.571 1.00 90.50 176 PRO A O 1
ATOM 1485 N N . VAL A 1 177 ? -20.419 -1.620 1.371 1.00 92.31 177 VAL A N 1
ATOM 1486 C CA . VAL A 1 177 ? -20.841 -0.283 0.927 1.00 92.31 177 VAL A CA 1
ATOM 1487 C C . VAL A 1 177 ? -19.871 0.256 -0.121 1.00 92.31 177 VAL A C 1
ATOM 1489 O O . VAL A 1 177 ? -20.310 0.792 -1.134 1.00 92.31 177 VAL A O 1
ATOM 1492 N N . GLN A 1 178 ? -18.565 0.075 0.080 1.00 87.19 178 GLN A N 1
ATOM 1493 C CA . GLN A 1 178 ? -17.545 0.507 -0.868 1.00 87.19 178 GLN A CA 1
ATOM 1494 C C . GLN A 1 178 ? -17.675 -0.232 -2.209 1.00 87.19 178 GLN A C 1
ATOM 1496 O O . GLN A 1 178 ? -17.525 0.389 -3.263 1.00 87.19 178 GLN A O 1
ATOM 1501 N N . ASP A 1 179 ? -17.975 -1.531 -2.182 1.00 85.88 179 ASP A N 1
ATOM 1502 C CA . ASP A 1 179 ? -18.201 -2.326 -3.391 1.00 85.88 179 ASP A CA 1
ATOM 1503 C C . ASP A 1 179 ? -19.439 -1.832 -4.159 1.00 85.88 179 ASP A C 1
ATOM 1505 O O . ASP A 1 179 ? -19.340 -1.536 -5.352 1.00 85.88 179 ASP A O 1
ATOM 1509 N N . ALA A 1 180 ? -20.559 -1.606 -3.463 1.00 87.19 180 ALA A N 1
ATOM 1510 C CA . ALA A 1 180 ? -21.776 -1.055 -4.063 1.00 87.19 180 ALA A CA 1
ATOM 1511 C C . ALA A 1 180 ? -21.583 0.375 -4.611 1.00 87.19 180 ALA A C 1
ATOM 1513 O O . ALA A 1 180 ? -22.109 0.722 -5.669 1.00 87.19 180 ALA A O 1
ATOM 1514 N N . GLU A 1 181 ? -20.808 1.221 -3.924 1.00 82.50 181 GLU A N 1
ATOM 1515 C CA . GLU A 1 181 ? -20.457 2.553 -4.423 1.00 82.50 181 GLU A CA 1
ATOM 1516 C C . GLU A 1 181 ? -19.574 2.468 -5.671 1.00 82.50 181 GLU A C 1
ATOM 1518 O O . GLU A 1 181 ? -19.795 3.207 -6.627 1.00 82.50 181 GLU A O 1
ATOM 1523 N N . ASN A 1 182 ? -18.583 1.573 -5.703 1.00 81.56 182 ASN A N 1
ATOM 1524 C CA . ASN A 1 182 ? -17.717 1.406 -6.870 1.00 81.56 182 ASN A CA 1
ATOM 1525 C C . ASN A 1 182 ? -18.498 0.975 -8.119 1.00 81.56 182 ASN A C 1
ATOM 1527 O O . ASN A 1 182 ? -18.167 1.440 -9.208 1.00 81.56 182 ASN A O 1
ATOM 1531 N N . GLU A 1 183 ? -19.540 0.156 -7.966 1.00 79.06 183 GLU A N 1
ATOM 1532 C CA . GLU A 1 183 ? -20.455 -0.215 -9.054 1.00 79.06 183 GLU A CA 1
ATOM 1533 C C . GLU A 1 183 ? -21.256 0.985 -9.586 1.00 79.06 183 GLU A C 1
ATOM 1535 O O . GLU A 1 183 ? -21.477 1.104 -10.790 1.00 79.06 183 GLU A O 1
ATOM 1540 N N . GLN A 1 184 ? -21.664 1.905 -8.707 1.00 77.06 184 GLN A N 1
ATOM 1541 C CA . GLN A 1 184 ? -22.465 3.083 -9.068 1.00 77.06 184 GLN A CA 1
ATOM 1542 C C . GLN A 1 184 ? -21.634 4.286 -9.538 1.00 77.06 184 GLN A C 1
ATOM 1544 O O . GLN A 1 184 ? -22.179 5.246 -10.092 1.00 77.06 184 GLN A O 1
ATOM 1549 N N . ARG A 1 185 ? -20.319 4.292 -9.295 1.00 81.69 185 ARG A N 1
ATOM 1550 C CA . ARG A 1 185 ? -19.447 5.419 -9.646 1.00 81.69 185 ARG A CA 1
ATOM 1551 C C . ARG A 1 185 ?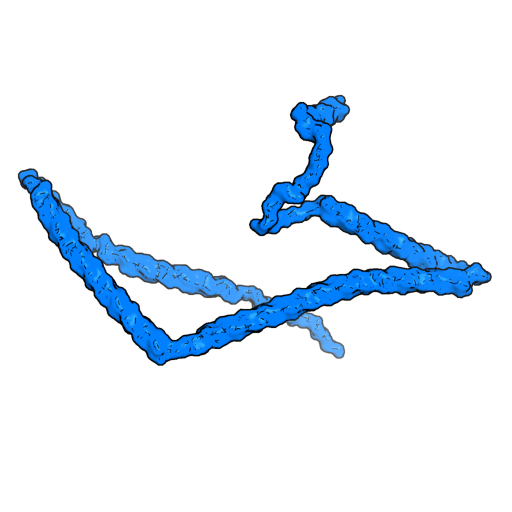 -19.231 5.491 -11.155 1.00 81.69 185 ARG A C 1
ATOM 1553 O O . ARG A 1 185 ? -18.805 4.531 -11.788 1.00 81.69 185 ARG A O 1
ATOM 1560 N N . TYR A 1 186 ? -19.452 6.680 -11.720 1.00 82.12 186 TYR A N 1
ATOM 1561 C CA . TYR A 1 186 ? -19.141 6.956 -13.122 1.00 82.12 186 TYR A CA 1
ATOM 1562 C C . TYR A 1 186 ? -17.643 6.753 -13.383 1.00 82.12 186 TYR A C 1
ATOM 1564 O O . TYR A 1 186 ? -16.799 7.384 -12.742 1.00 82.12 186 TYR A O 1
ATOM 1572 N N . VAL A 1 187 ? -17.320 5.884 -14.339 1.00 78.44 187 VAL A N 1
ATOM 1573 C CA . VAL A 1 187 ? -15.951 5.633 -14.797 1.00 78.44 187 VAL A CA 1
ATOM 1574 C C . VAL A 1 187 ? -15.794 6.265 -16.171 1.00 78.44 187 VAL A C 1
ATOM 1576 O O . VAL A 1 187 ? -16.563 5.963 -17.080 1.00 78.44 187 VAL A O 1
ATOM 1579 N N . THR A 1 188 ? -14.796 7.135 -16.329 1.00 83.00 188 THR A N 1
ATOM 1580 C CA . THR A 1 188 ? -14.425 7.658 -17.647 1.0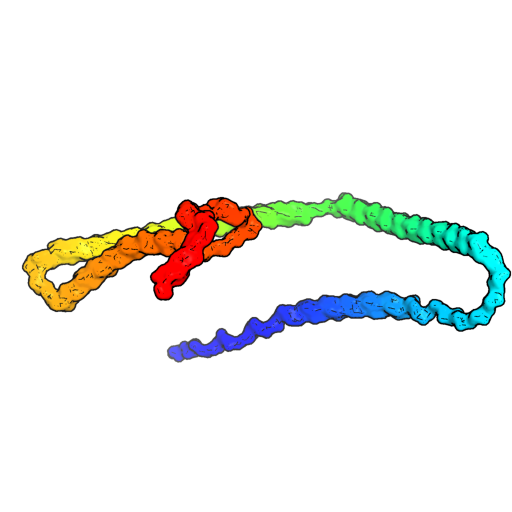0 83.00 188 THR A CA 1
ATOM 1581 C C . THR A 1 188 ? -14.001 6.487 -18.535 1.00 83.00 188 THR A C 1
ATOM 1583 O O . THR A 1 188 ? -13.106 5.745 -18.129 1.00 83.00 188 THR A O 1
ATOM 1586 N N . PRO A 1 189 ? -14.611 6.300 -19.717 1.00 82.19 189 PRO A N 1
ATOM 1587 C CA . PRO A 1 189 ? -14.183 5.261 -20.642 1.00 82.19 189 PRO A CA 1
ATOM 1588 C C . PRO A 1 189 ? -12.716 5.460 -21.032 1.00 82.19 189 PRO A C 1
ATOM 1590 O O . PRO A 1 189 ? -12.309 6.569 -21.387 1.00 82.19 189 PRO A O 1
ATOM 1593 N N . ASP A 1 190 ? -11.925 4.393 -20.968 1.00 78.38 190 ASP A N 1
ATOM 1594 C CA . ASP A 1 190 ? -10.559 4.412 -21.483 1.00 78.38 190 ASP A CA 1
ATOM 1595 C C . ASP A 1 190 ? -10.594 4.509 -23.014 1.00 78.38 190 ASP A C 1
ATOM 1597 O O . ASP A 1 190 ? -11.397 3.839 -23.659 1.00 78.38 190 ASP A O 1
ATOM 1601 N N . GLU A 1 191 ? -9.672 5.264 -23.626 1.00 70.62 191 GLU A N 1
ATOM 1602 C CA . GLU A 1 191 ? -9.594 5.449 -25.094 1.00 70.62 191 GLU A CA 1
ATOM 1603 C C . GLU A 1 191 ? -9.476 4.133 -25.894 1.00 70.62 191 GLU A C 1
ATOM 1605 O O . GLU A 1 191 ? -9.650 4.121 -27.110 1.00 70.62 191 GLU A O 1
ATOM 1610 N N . LYS A 1 192 ? -9.162 3.018 -25.222 1.00 66.50 192 LYS A N 1
ATOM 1611 C CA . LYS A 1 192 ? -9.009 1.683 -25.816 1.00 66.50 192 LYS A CA 1
ATOM 1612 C C . LYS A 1 192 ? -10.224 0.766 -25.629 1.00 66.50 192 LYS A C 1
ATOM 1614 O O . LYS A 1 192 ? -10.209 -0.329 -26.184 1.00 66.50 192 LYS A O 1
ATOM 1619 N N . VAL A 1 193 ? -11.228 1.166 -24.848 1.00 64.19 193 VAL A N 1
ATOM 1620 C CA . VAL A 1 193 ? -12.401 0.339 -24.524 1.00 64.19 193 VAL A CA 1
ATOM 1621 C C . VAL A 1 193 ? -13.632 0.947 -25.194 1.00 64.19 193 VAL A C 1
ATOM 1623 O O . VAL A 1 193 ? -13.986 2.095 -24.933 1.00 64.19 193 VAL A O 1
ATOM 1626 N N . SER A 1 194 ? -14.269 0.194 -26.092 1.00 60.59 194 SER A N 1
ATOM 1627 C CA . SER A 1 194 ? -15.531 0.594 -26.719 1.00 60.59 194 SER A CA 1
ATOM 1628 C C . SER A 1 194 ? -16.659 0.642 -25.686 1.00 60.59 194 SER A C 1
ATOM 1630 O O . SER A 1 194 ? -16.730 -0.193 -24.789 1.00 60.59 194 SER A O 1
ATOM 1632 N N . VAL A 1 195 ? -17.541 1.633 -25.821 1.00 58.88 195 VAL A N 1
ATOM 1633 C CA . VAL A 1 195 ? -18.619 1.948 -24.864 1.00 58.88 195 VAL A CA 1
ATOM 1634 C C . VAL A 1 195 ? -19.663 0.822 -24.747 1.00 58.88 195 VAL A C 1
ATOM 1636 O O . VAL A 1 195 ? -20.340 0.730 -23.730 1.00 58.88 195 VAL A O 1
ATOM 1639 N N . ASP A 1 196 ? -19.734 -0.074 -25.734 1.00 59.41 196 ASP A N 1
ATOM 1640 C CA . ASP A 1 196 ? -20.797 -1.080 -25.867 1.00 59.41 196 ASP A CA 1
ATOM 1641 C C . ASP A 1 196 ? -20.802 -2.184 -24.783 1.00 59.41 196 ASP A C 1
ATOM 1643 O O . ASP A 1 196 ? -21.829 -2.827 -24.576 1.00 59.41 196 ASP A O 1
ATOM 1647 N N . ASP A 1 197 ? -19.701 -2.411 -24.057 1.00 57.31 197 ASP A N 1
ATOM 1648 C CA . ASP A 1 197 ? -19.588 -3.553 -23.126 1.00 57.31 197 ASP A CA 1
ATOM 1649 C C . ASP A 1 197 ? -20.132 -3.277 -21.707 1.00 57.31 197 ASP A C 1
ATOM 1651 O O . ASP A 1 197 ? -20.212 -4.191 -20.884 1.00 57.31 197 ASP A O 1
ATOM 1655 N N . ARG A 1 198 ? -20.472 -2.021 -21.379 1.00 57.16 198 ARG A N 1
ATOM 1656 C CA . ARG A 1 198 ? -20.830 -1.595 -20.006 1.00 57.16 198 ARG A CA 1
ATOM 1657 C C . ARG A 1 198 ? -22.231 -1.008 -19.846 1.00 57.16 198 ARG A C 1
ATOM 1659 O O . ARG A 1 198 ? -22.553 -0.528 -18.757 1.00 57.16 198 ARG A O 1
ATOM 1666 N N . ASP A 1 199 ? -23.062 -1.047 -20.879 1.00 56.53 199 ASP A N 1
ATOM 1667 C CA . ASP A 1 199 ? -24.439 -0.576 -20.769 1.00 56.53 199 ASP A CA 1
ATOM 1668 C C . ASP A 1 199 ? -25.255 -1.535 -19.891 1.00 56.53 199 ASP A C 1
ATOM 1670 O O . ASP A 1 199 ? -25.660 -2.625 -20.295 1.00 56.53 199 ASP A O 1
ATOM 1674 N N . VAL A 1 200 ? -25.459 -1.105 -18.646 1.00 60.38 200 VAL A N 1
ATOM 1675 C CA . VAL A 1 200 ? -26.320 -1.736 -17.645 1.00 60.38 200 VAL A CA 1
ATOM 1676 C C . VAL A 1 200 ? -27.713 -1.964 -18.232 1.00 60.38 200 VAL A C 1
ATOM 1678 O O . VAL A 1 200 ? -28.259 -1.095 -18.914 1.00 60.38 200 VAL A O 1
ATOM 1681 N N . GLU A 1 201 ? -28.291 -3.131 -17.938 1.00 56.88 201 GLU A N 1
ATOM 1682 C CA . GLU A 1 201 ? -29.649 -3.524 -18.315 1.00 56.88 201 GLU A CA 1
ATOM 1683 C C . GLU A 1 201 ? -30.662 -2.423 -17.962 1.00 56.88 201 GLU A C 1
ATOM 1685 O O . GLU A 1 201 ? -31.101 -2.274 -16.822 1.00 56.88 201 GLU A O 1
ATOM 1690 N N . VAL A 1 202 ? -31.038 -1.630 -18.967 1.00 56.56 202 VAL A N 1
ATOM 1691 C CA . VAL A 1 202 ? -32.166 -0.704 -18.878 1.00 56.56 202 VAL A CA 1
ATOM 1692 C C . VAL A 1 202 ? -33.416 -1.549 -18.673 1.00 56.56 202 VAL A C 1
ATOM 1694 O O . VAL A 1 202 ? -33.810 -2.299 -19.570 1.00 56.56 202 VAL A O 1
ATOM 1697 N N . ASP A 1 203 ? -34.030 -1.416 -17.497 1.00 58.88 203 ASP A N 1
ATOM 1698 C CA . ASP A 1 203 ? -35.272 -2.086 -17.115 1.00 58.88 203 ASP A CA 1
ATOM 1699 C C . ASP A 1 203 ? -36.283 -1.983 -18.278 1.00 58.88 203 ASP A C 1
ATOM 1701 O O . ASP A 1 203 ? -36.575 -0.889 -18.775 1.00 58.88 203 ASP A O 1
ATOM 1705 N N . GLU A 1 204 ? -36.800 -3.112 -18.780 1.00 62.31 204 GLU A N 1
ATOM 1706 C CA . GLU A 1 204 ? -37.519 -3.182 -20.072 1.00 62.31 204 GLU A CA 1
ATOM 1707 C C . GLU A 1 204 ? -38.730 -2.228 -20.153 1.00 62.31 204 GLU A C 1
ATOM 1709 O O . GLU A 1 204 ? -39.194 -1.841 -21.232 1.00 62.31 204 GLU A O 1
ATOM 1714 N N . ARG A 1 205 ? -39.242 -1.814 -18.989 1.00 62.31 205 ARG A N 1
ATOM 1715 C CA . ARG A 1 205 ? -40.328 -0.840 -18.828 1.00 62.31 205 ARG A CA 1
ATOM 1716 C C . ARG A 1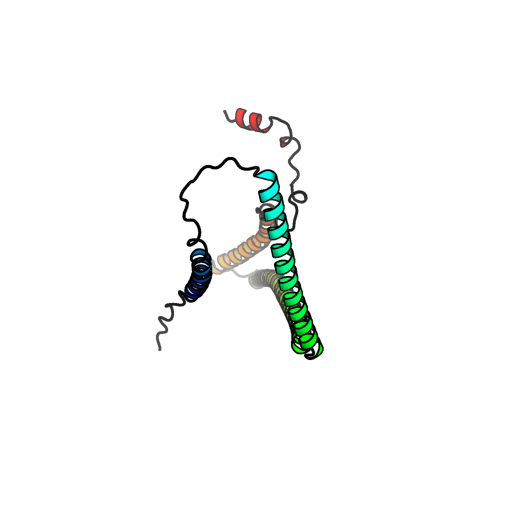 205 ? -39.924 0.573 -19.254 1.00 62.31 205 ARG A C 1
ATOM 1718 O O . ARG A 1 205 ? -40.760 1.274 -19.828 1.00 62.31 205 ARG A O 1
ATOM 1725 N N . GLU A 1 206 ? -38.674 0.969 -19.023 1.00 59.19 206 GLU A N 1
ATOM 1726 C CA . GLU A 1 206 ? -38.120 2.278 -19.396 1.00 59.19 206 GLU A CA 1
ATOM 1727 C C . GLU A 1 206 ? -37.814 2.372 -20.892 1.00 59.19 206 GLU A C 1
ATOM 1729 O O . GLU A 1 206 ? -37.910 3.445 -21.487 1.00 59.19 206 GLU A O 1
ATOM 1734 N N . LYS A 1 207 ? -37.591 1.226 -21.543 1.00 64.62 207 LYS A N 1
ATOM 1735 C CA . LYS A 1 207 ? -37.403 1.127 -22.998 1.00 64.62 207 LYS A CA 1
ATOM 1736 C C . LYS A 1 207 ? -38.683 1.418 -23.795 1.00 64.62 207 LYS A C 1
ATOM 1738 O O . LYS A 1 207 ? -38.647 1.618 -25.012 1.00 64.62 207 LYS A O 1
ATOM 1743 N N . LYS A 1 208 ? -39.847 1.450 -23.134 1.00 71.81 208 LYS A N 1
ATOM 1744 C CA . LYS A 1 208 ? -41.140 1.684 -23.784 1.00 71.81 208 LYS A CA 1
ATOM 1745 C C . LYS A 1 208 ? -41.320 3.169 -24.116 1.00 71.81 208 LYS A C 1
ATOM 1747 O O . LYS A 1 208 ? -41.383 4.021 -23.230 1.00 71.81 208 LYS A O 1
ATOM 1752 N N . ARG A 1 209 ? -41.493 3.478 -25.407 1.00 66.38 209 ARG A N 1
ATOM 1753 C CA . ARG A 1 209 ? -41.735 4.839 -25.925 1.00 66.38 209 ARG A CA 1
ATOM 1754 C C . ARG A 1 209 ? -42.831 5.553 -25.115 1.00 66.38 209 ARG A C 1
ATOM 1756 O O . ARG A 1 209 ? -43.983 5.121 -25.102 1.00 66.38 209 ARG A O 1
ATOM 1763 N N . GLY A 1 210 ? -42.462 6.641 -24.435 1.00 73.06 210 GLY A N 1
ATOM 1764 C CA . GLY A 1 210 ? -43.371 7.461 -23.621 1.00 73.06 210 GLY A CA 1
ATOM 1765 C C . GLY A 1 210 ? -43.521 7.054 -22.145 1.00 73.06 210 GLY A C 1
ATOM 1766 O O . GLY A 1 210 ? -44.416 7.573 -21.477 1.00 73.06 210 GLY A O 1
ATOM 1767 N N . TYR A 1 211 ? -42.687 6.150 -21.614 1.00 76.56 211 TYR A N 1
ATOM 1768 C CA . TYR A 1 211 ? -42.667 5.813 -20.180 1.00 76.56 211 TYR A CA 1
ATOM 1769 C C . TYR A 1 211 ? -42.307 7.023 -19.303 1.00 76.56 211 TYR A C 1
ATOM 1771 O O . TYR A 1 211 ? -43.010 7.332 -18.339 1.00 76.56 211 TYR A O 1
ATOM 1779 N N . GLU A 1 212 ? -41.288 7.780 -19.709 1.00 76.31 212 GLU A N 1
ATOM 1780 C CA . GLU A 1 212 ? -40.825 8.980 -19.010 1.00 76.31 212 GLU A CA 1
ATOM 1781 C C . GLU A 1 212 ? -41.916 10.062 -18.912 1.00 76.31 212 GLU A C 1
ATOM 1783 O O . GLU A 1 212 ? -42.208 10.561 -17.826 1.00 76.31 212 GLU A O 1
ATOM 1788 N N . GLN A 1 213 ? -42.643 10.325 -20.006 1.00 76.25 213 GLN A N 1
ATOM 1789 C CA . GLN A 1 213 ? -43.760 11.282 -20.013 1.00 76.25 213 GLN A CA 1
ATOM 1790 C C . GLN A 1 213 ? -44.874 10.911 -19.020 1.00 76.25 213 GLN A C 1
ATOM 1792 O O . GLN A 1 213 ? -45.514 11.788 -18.438 1.00 76.25 213 GLN A O 1
ATOM 1797 N N . LYS A 1 214 ? -45.122 9.614 -18.803 1.00 77.25 214 LYS A N 1
ATOM 1798 C CA . LYS A 1 214 ? -46.120 9.142 -17.829 1.00 77.25 214 LYS A CA 1
ATOM 1799 C C . LYS A 1 214 ? -45.661 9.328 -16.384 1.00 77.25 214 LYS A C 1
ATOM 1801 O O . LYS A 1 214 ? -46.510 9.565 -15.527 1.00 77.25 214 LYS A O 1
ATOM 1806 N N . LYS A 1 215 ? -44.354 9.234 -16.115 1.00 77.50 215 LYS A N 1
ATOM 1807 C CA . LYS A 1 215 ? -43.768 9.497 -14.790 1.00 77.50 215 LYS A CA 1
ATOM 1808 C C . LYS A 1 215 ? -43.983 10.959 -14.391 1.00 77.50 215 LYS A C 1
ATOM 1810 O O . LYS A 1 215 ? -44.402 11.223 -13.273 1.00 77.50 215 LYS A O 1
ATOM 1815 N N . TRP A 1 216 ? -43.827 11.877 -15.344 1.00 72.75 216 TRP A N 1
ATOM 1816 C CA . TRP A 1 216 ? -43.963 13.321 -15.119 1.00 72.75 216 TRP A CA 1
ATOM 1817 C C . TRP A 1 216 ? -45.425 13.765 -14.999 1.00 72.75 216 TRP A C 1
ATOM 1819 O O . TRP A 1 216 ? -45.756 14.654 -14.225 1.00 72.75 216 TRP A O 1
ATOM 1829 N N . ARG A 1 217 ? -46.335 13.108 -15.728 1.00 72.31 217 ARG A N 1
ATOM 1830 C CA . ARG A 1 217 ? -47.778 13.392 -15.655 1.00 72.31 217 ARG A CA 1
ATOM 1831 C C . ARG A 1 217 ? -48.440 12.960 -14.345 1.00 72.31 217 ARG A C 1
ATOM 1833 O O . ARG A 1 217 ? -49.546 13.404 -14.079 1.00 72.31 217 ARG A O 1
ATOM 1840 N N . LYS A 1 218 ? -47.809 12.077 -13.566 1.00 67.19 218 LYS A N 1
ATOM 1841 C CA . LYS A 1 218 ? -48.343 11.581 -12.284 1.00 67.19 218 LYS A CA 1
ATOM 1842 C C . LYS A 1 218 ? -48.001 12.465 -11.086 1.00 67.19 218 LYS A C 1
ATOM 1844 O O . LYS A 1 218 ? -48.598 12.284 -10.034 1.00 67.19 218 LYS A O 1
ATOM 1849 N N . THR A 1 219 ? -47.034 13.367 -11.226 1.00 59.50 219 THR A N 1
ATOM 1850 C CA . THR A 1 219 ? -46.586 14.275 -10.159 1.00 59.50 219 THR A CA 1
ATOM 1851 C C . THR A 1 219 ? -47.219 15.667 -10.264 1.00 59.50 219 THR A C 1
ATOM 1853 O O . THR A 1 219 ? -46.720 16.599 -9.641 1.00 59.50 219 THR A O 1
ATOM 1856 N N . SER A 1 220 ? -48.282 15.808 -11.066 1.00 49.84 220 SER A N 1
ATOM 1857 C CA . SER A 1 220 ? -49.098 17.019 -11.212 1.00 49.84 220 SER A CA 1
ATOM 1858 C C . SER A 1 220 ? -50.522 16.783 -10.735 1.00 49.84 220 SER A C 1
ATOM 1860 O O . SER A 1 220 ? -50.966 15.614 -10.758 1.00 49.84 220 SER A O 1
#

pLDDT: mean 72.43, std 19.42, range [26.08, 97.06]

Secondary structure (DSSP, 8-state):
-------------SSHHHHHHHHHHHHHHHHHHHGGGSS------------HHHHHHHHHHHHHHHHHHHHHHHHHHHHHHHHHHHHHHHHS--HHHHHHHHHHHHHHHHHHHHHHHHHHHHHHHHHHHHHHHHHHHHHHHHHHHHHTSSS---HHHHHHHHHHHHHHHHHHHHHHHHHHHHHHS--PPPTTS-GGG------TTTTSTTHHHHHHHT--

Foldseek 3Di:
DDDDDDDDDDPPDPVPVVVVVVVVVVVVVVVVVVVVPPP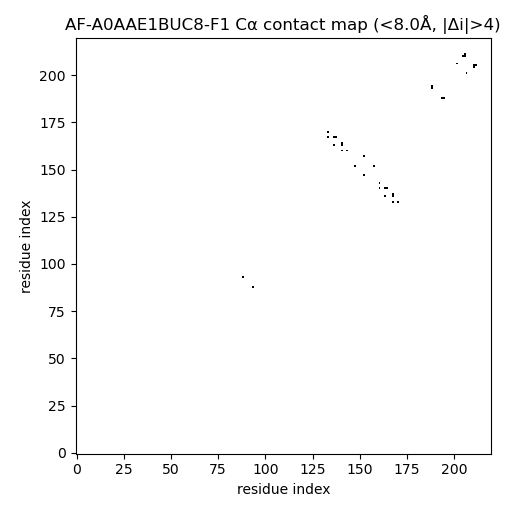DDDDDDDDDDDDVPVVVVVVVVVVVVVVVVVVVVVVVVVVVVVVVVVVVPVVDPPPVVVVVVVVVVVVVVVVVVVVVVVVVVVVVVVVVVLVVVLVVLVVVLVVCCVPCVPPDDDPVVVVVSVVSVVVSVCSVVVVVVVVVVVLVDDDDDDPPDDPPPPPPPDDVCNVDPCSVVVVVVVVD

Organism: Petrolisthes cinctipes (NCBI:txid88211)

Mean predicted aligned error: 20.49 Å

Sequence (220 aa):
MPRWSSLWTNSGNVFEVGMMRQKEAAKVKKSSTEVVKKNIMGEDSSKSEFDGSKLLARRTADSDNQETQRLRDLQERDEYSERLRQRDDERTRKVAEKEDQKTFEEAAKRLQLEKEDREKVFVKYLVKRKDDKQKELEADIKDDEYFFKEEDLIERERKDCKYKRSVLKLAKEYDPVQDAENEQRYVTPDEKVSVDDRDVEVDEREKKRGYEQKKWRKTS

Radius of gyration: 40.57 Å; Cα c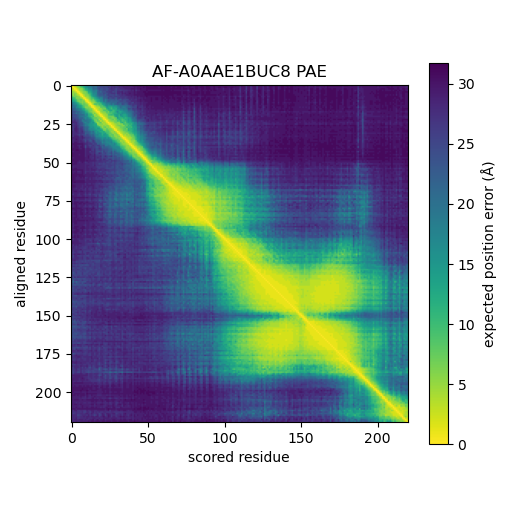ontacts (8 Å, |Δi|>4): 18; chains: 1; bounding box: 81×61×121 Å